Protein AF-A0A368F7L4-F1 (afdb_monomer_lite)

pLDDT: mean 71.51, std 18.58, range [24.11, 96.31]

Radius of gyration: 24.92 Å; chains: 1; bounding box: 88×38×52 Å

Organism: Ancylostoma caninum (NCBI:txid29170)

Foldseek 3Di:
DDDDDDDDDDDDDDPDDPPPPPPDPPDDDFQDAPDWDKAADVVVRDIDTQDPPPCNQLVQLVSLCSNPVPVCVVVVHDSVPGDPVRRNDDCPVCVVVDDDQDQDDDQVRLLSNLVSQLVVVVVVVNDPVVSVVVSVVSNVDDDPPDPCPDPVNVVVVVVQLVDLVNLSRVCRHCVVVCVSVVNDRDDRD

Structure (mmCIF, N/CA/C/O backbone):
data_AF-A0A368F7L4-F1
#
_entry.id   AF-A0A368F7L4-F1
#
loop_
_atom_site.group_PDB
_atom_site.id
_atom_site.type_symbol
_atom_site.label_atom_id
_atom_site.label_alt_id
_atom_site.label_comp_id
_atom_site.label_asym_id
_atom_site.label_entity_id
_atom_site.label_seq_id
_atom_site.pdbx_PDB_ins_code
_atom_site.Cartn_x
_atom_site.Cartn_y
_atom_site.Cartn_z
_atom_site.occupancy
_atom_site.B_iso_or_equiv
_atom_site.auth_seq_id
_atom_site.auth_comp_id
_atom_site.auth_asym_id
_atom_site.auth_atom_id
_atom_site.pdbx_PDB_model_num
ATOM 1 N N . MET A 1 1 ? 68.225 12.485 26.660 1.00 31.75 1 MET A N 1
ATOM 2 C CA . MET A 1 1 ? 68.459 13.879 26.235 1.00 31.75 1 MET A CA 1
ATOM 3 C C . MET A 1 1 ? 67.337 14.231 25.272 1.00 31.75 1 MET A C 1
ATOM 5 O O . MET A 1 1 ? 67.139 13.496 24.315 1.00 31.75 1 MET A O 1
ATOM 9 N N . LEU A 1 2 ? 66.532 15.228 25.643 1.00 24.11 2 LEU A N 1
ATOM 10 C CA . LEU A 1 2 ? 65.388 15.777 24.899 1.00 24.11 2 LEU A CA 1
ATOM 11 C C . LEU A 1 2 ? 65.840 16.187 23.480 1.00 24.11 2 LEU A C 1
ATOM 13 O O . LEU A 1 2 ? 66.995 16.561 23.323 1.00 24.11 2 LEU A O 1
ATOM 17 N N . THR A 1 3 ? 65.000 16.107 22.448 1.00 25.36 3 THR A N 1
ATOM 18 C CA . THR A 1 3 ? 64.174 17.263 22.068 1.00 25.36 3 THR A CA 1
ATOM 19 C C . THR A 1 3 ? 62.854 16.894 21.385 1.00 25.36 3 THR A C 1
ATOM 21 O O . THR A 1 3 ? 62.765 16.025 20.523 1.00 25.36 3 THR A O 1
ATOM 24 N N . LEU A 1 4 ? 61.830 17.642 21.792 1.00 27.47 4 LEU A N 1
ATOM 25 C CA . LEU A 1 4 ? 60.536 17.820 21.147 1.00 27.47 4 LEU A CA 1
ATOM 26 C C . LEU A 1 4 ? 60.671 18.769 19.949 1.00 27.47 4 LEU A C 1
ATOM 28 O O . LEU A 1 4 ? 61.340 19.796 20.064 1.00 27.47 4 LEU A O 1
ATOM 32 N N . SER A 1 5 ? 59.913 18.518 18.884 1.00 27.80 5 SER A N 1
ATOM 33 C CA . SER A 1 5 ? 59.366 19.590 18.046 1.00 27.80 5 SER A CA 1
ATOM 34 C C . SER A 1 5 ? 58.064 19.156 17.354 1.00 27.80 5 SER A C 1
ATOM 36 O O . SER A 1 5 ? 58.030 18.344 16.440 1.00 27.80 5 SER A O 1
ATOM 38 N N . ASN A 1 6 ? 56.971 19.740 17.834 1.00 26.05 6 ASN A N 1
ATOM 39 C CA . ASN A 1 6 ? 55.768 20.127 17.082 1.00 26.05 6 ASN A CA 1
ATOM 40 C C . ASN A 1 6 ? 55.774 21.688 17.136 1.00 26.05 6 ASN A C 1
ATOM 42 O O . ASN A 1 6 ? 56.433 22.182 18.059 1.00 26.05 6 ASN A O 1
ATOM 46 N N . PRO A 1 7 ? 55.074 22.508 16.306 1.00 37.31 7 PRO A N 1
ATOM 47 C CA . PRO A 1 7 ? 53.824 22.202 15.600 1.00 37.31 7 PRO A CA 1
ATOM 48 C C . PRO A 1 7 ? 53.564 22.904 14.231 1.00 37.31 7 PRO A C 1
ATOM 50 O O . PRO A 1 7 ? 54.235 23.843 13.826 1.00 37.31 7 PRO A O 1
ATOM 53 N N . SER A 1 8 ? 52.444 22.505 13.611 1.00 26.88 8 SER A N 1
ATOM 54 C CA . SER A 1 8 ? 51.511 23.323 12.802 1.00 26.88 8 SER A CA 1
ATOM 55 C C . SER A 1 8 ? 51.888 23.774 11.377 1.00 26.88 8 SER A C 1
ATOM 57 O O . SER A 1 8 ? 52.563 24.778 11.174 1.00 26.88 8 SER A O 1
ATOM 59 N N . ALA A 1 9 ? 51.239 23.151 10.385 1.00 27.61 9 ALA A N 1
ATOM 60 C CA . ALA A 1 9 ? 50.741 23.844 9.193 1.00 27.61 9 ALA A CA 1
ATOM 61 C C . ALA A 1 9 ? 49.468 23.151 8.663 1.00 27.61 9 ALA A C 1
ATOM 63 O O . ALA A 1 9 ? 49.488 21.999 8.236 1.00 27.61 9 ALA A O 1
ATOM 64 N N . LYS A 1 10 ? 48.341 23.872 8.711 1.00 38.91 10 LYS A N 1
ATOM 65 C CA . LYS A 1 10 ? 47.104 23.591 7.961 1.00 38.91 10 LYS A CA 1
ATOM 66 C C . LYS A 1 10 ? 47.418 23.486 6.464 1.00 38.91 10 LYS A C 1
ATOM 68 O O . LYS A 1 10 ? 48.060 24.394 5.948 1.00 38.91 10 LYS A O 1
ATOM 73 N N . ASN A 1 11 ? 46.815 22.531 5.748 1.00 27.19 11 ASN A N 1
ATOM 74 C CA . ASN A 1 11 ? 46.103 22.890 4.519 1.00 27.19 11 ASN A CA 1
ATOM 75 C C . ASN A 1 11 ? 45.033 21.889 4.065 1.00 27.19 11 ASN A C 1
ATOM 77 O O . ASN A 1 11 ? 45.014 20.714 4.410 1.00 27.19 11 ASN A O 1
ATOM 81 N N . ARG A 1 12 ? 44.084 22.491 3.357 1.00 27.36 12 ARG A N 1
ATOM 82 C CA . ARG A 1 12 ? 42.711 22.123 3.027 1.00 27.36 12 ARG A CA 1
ATOM 83 C C . ARG A 1 12 ? 42.649 21.230 1.777 1.00 27.36 12 ARG A C 1
ATOM 85 O O . ARG A 1 12 ? 43.345 21.505 0.811 1.00 27.36 12 ARG A O 1
ATOM 92 N N . THR A 1 13 ? 41.725 20.265 1.811 1.00 38.91 13 THR A N 1
ATOM 93 C CA . THR A 1 13 ? 41.002 19.627 0.685 1.00 38.91 13 THR A CA 1
ATOM 94 C C . THR A 1 13 ? 41.798 19.057 -0.491 1.00 38.91 13 THR A C 1
ATOM 96 O O . THR A 1 13 ? 42.211 19.802 -1.372 1.00 38.91 13 THR A O 1
ATOM 99 N N . ASP A 1 14 ? 41.759 17.730 -0.627 1.00 28.31 14 ASP A N 1
ATOM 100 C CA . ASP A 1 14 ? 41.496 17.121 -1.932 1.00 28.31 14 ASP A CA 1
ATOM 101 C C . ASP A 1 14 ? 40.352 16.105 -1.807 1.00 28.31 14 ASP A C 1
ATOM 103 O O . ASP A 1 14 ? 40.293 15.287 -0.888 1.00 28.31 14 ASP A O 1
ATOM 107 N N . ARG A 1 15 ? 39.384 16.251 -2.706 1.00 41.41 15 ARG A N 1
ATOM 108 C CA . ARG A 1 15 ? 38.111 15.543 -2.770 1.00 41.41 15 ARG A CA 1
ATOM 109 C C . ARG A 1 15 ? 38.306 14.397 -3.758 1.00 41.41 15 ARG A C 1
ATOM 111 O O . ARG A 1 15 ? 37.755 14.421 -4.852 1.00 41.41 15 ARG A O 1
ATOM 118 N N . SER A 1 16 ? 39.125 13.416 -3.392 1.00 34.78 16 SER A N 1
ATOM 119 C CA . SER A 1 16 ? 39.386 12.259 -4.244 1.00 34.78 16 SER A CA 1
ATOM 120 C C . SER A 1 16 ? 38.391 11.134 -3.957 1.00 34.78 16 SER A C 1
ATOM 122 O O . SER A 1 16 ? 38.140 10.723 -2.824 1.00 34.78 16 SER A O 1
ATOM 124 N N . HIS A 1 17 ? 37.762 10.696 -5.043 1.00 39.25 17 HIS A N 1
ATOM 125 C CA . HIS A 1 17 ? 36.794 9.619 -5.144 1.00 39.25 17 HIS A CA 1
ATOM 126 C C . HIS A 1 17 ? 37.158 8.402 -4.285 1.00 39.25 17 HIS A C 1
ATOM 128 O O . HIS A 1 17 ? 38.133 7.700 -4.555 1.00 39.25 17 HIS A O 1
ATOM 134 N N . VAL A 1 18 ? 36.308 8.092 -3.304 1.00 33.62 18 VAL A N 1
ATOM 135 C CA . VAL A 1 18 ? 36.350 6.806 -2.606 1.00 33.62 18 VAL A CA 1
ATOM 136 C C . VAL A 1 18 ? 35.905 5.729 -3.596 1.00 33.62 18 VAL A C 1
ATOM 138 O O . VAL A 1 18 ? 34.715 5.500 -3.808 1.00 33.62 18 VAL A O 1
ATOM 141 N N . ARG A 1 19 ? 36.876 5.061 -4.228 1.00 33.56 19 ARG A N 1
ATOM 142 C CA . ARG A 1 19 ? 36.664 3.742 -4.830 1.00 33.56 19 ARG A CA 1
ATOM 143 C C . ARG A 1 19 ? 36.335 2.775 -3.695 1.00 33.56 19 ARG A C 1
ATOM 145 O O . ARG A 1 19 ? 37.232 2.325 -2.986 1.00 33.56 19 ARG A O 1
ATOM 152 N N . PHE A 1 20 ? 35.058 2.447 -3.527 1.00 34.78 20 PHE A N 1
ATOM 153 C CA . PHE A 1 20 ? 34.659 1.323 -2.686 1.00 34.78 20 PHE A CA 1
ATOM 154 C C . PHE A 1 20 ? 35.071 0.019 -3.378 1.00 34.78 20 PHE A C 1
ATOM 156 O O . PHE A 1 20 ? 34.353 -0.524 -4.212 1.00 34.78 20 PHE A O 1
ATOM 163 N N . SER A 1 21 ? 36.266 -0.468 -3.043 1.00 34.12 21 SER A N 1
ATOM 164 C CA . SER A 1 21 ? 36.652 -1.856 -3.286 1.00 34.12 21 SER A CA 1
ATOM 165 C C . SER A 1 21 ? 35.889 -2.742 -2.299 1.00 34.12 21 SER A C 1
ATOM 167 O O . SER A 1 21 ? 36.192 -2.774 -1.108 1.00 34.12 21 SER A O 1
ATOM 169 N N . LEU A 1 22 ? 34.875 -3.446 -2.794 1.00 48.81 22 LEU A N 1
ATOM 170 C CA . LEU A 1 22 ? 34.059 -4.413 -2.051 1.00 48.81 22 LEU A CA 1
ATOM 171 C C . LEU A 1 22 ? 34.733 -5.796 -1.982 1.00 48.81 22 LEU A C 1
ATOM 173 O O . LEU A 1 22 ? 34.080 -6.816 -2.176 1.00 48.81 22 LEU A O 1
ATOM 177 N N . SER A 1 23 ? 36.045 -5.864 -1.743 1.00 50.12 23 SER A N 1
ATOM 178 C CA . SER A 1 23 ? 36.757 -7.152 -1.799 1.00 50.12 23 SER A CA 1
ATOM 179 C C . SER A 1 23 ? 36.821 -7.930 -0.479 1.00 50.12 23 SER A C 1
ATOM 181 O O . SER A 1 23 ? 37.446 -8.984 -0.466 1.00 50.12 23 SER A O 1
ATOM 183 N N . ASN A 1 24 ? 36.221 -7.463 0.622 1.00 49.16 24 ASN A N 1
ATOM 184 C CA . ASN A 1 24 ? 36.083 -8.275 1.846 1.00 49.16 24 ASN A CA 1
ATOM 185 C C . ASN A 1 24 ? 35.126 -7.663 2.881 1.00 49.16 24 ASN A C 1
ATOM 187 O O . ASN A 1 24 ? 35.370 -7.679 4.086 1.00 49.16 24 ASN A O 1
ATOM 191 N N . SER A 1 25 ? 34.023 -7.077 2.423 1.00 48.75 25 SER A N 1
ATOM 192 C CA . SER A 1 25 ? 32.960 -6.684 3.344 1.00 48.75 25 SER A CA 1
ATOM 193 C C . SER A 1 25 ? 32.158 -7.931 3.685 1.00 48.75 25 SER A C 1
ATOM 195 O O . SER A 1 25 ? 31.682 -8.612 2.778 1.00 48.75 25 SER A O 1
ATOM 197 N N . THR A 1 26 ? 32.000 -8.217 4.976 1.00 57.97 26 THR A N 1
ATOM 198 C CA . THR A 1 26 ? 31.035 -9.169 5.537 1.00 57.97 26 THR A CA 1
ATOM 199 C C . THR A 1 26 ? 29.627 -8.695 5.165 1.00 57.97 26 THR A C 1
ATOM 201 O O . THR A 1 26 ? 28.924 -8.057 5.944 1.00 57.97 26 THR A O 1
ATOM 204 N N . LEU A 1 27 ? 29.278 -8.874 3.894 1.00 59.94 27 LEU A N 1
ATOM 205 C CA . LEU A 1 27 ? 28.037 -8.424 3.303 1.00 59.94 27 LEU A CA 1
ATOM 206 C C . LEU A 1 27 ? 26.923 -9.286 3.882 1.00 59.94 27 LEU A C 1
ATOM 208 O O . LEU A 1 27 ? 27.073 -10.503 4.007 1.00 59.94 27 LEU A O 1
ATOM 212 N N . LEU A 1 28 ? 25.814 -8.632 4.219 1.00 50.28 28 LEU A N 1
ATOM 213 C CA . LEU A 1 28 ? 24.536 -9.268 4.500 1.00 50.28 28 LEU A CA 1
ATOM 214 C C . LEU A 1 28 ? 24.336 -10.440 3.506 1.00 50.28 28 LEU A C 1
ATOM 216 O O . LEU A 1 28 ? 24.390 -10.196 2.297 1.00 50.28 28 LEU A O 1
ATOM 220 N N . PRO A 1 29 ? 24.195 -11.700 3.975 1.00 52.38 29 PRO A N 1
ATOM 221 C CA . PRO A 1 29 ? 24.068 -12.854 3.089 1.00 52.38 29 PRO A CA 1
ATOM 222 C C . PRO A 1 29 ? 22.905 -12.692 2.088 1.00 52.38 29 PRO A C 1
ATOM 224 O O . PRO A 1 29 ? 21.998 -11.893 2.292 1.00 52.38 29 PRO A O 1
ATOM 227 N N . PRO A 1 30 ? 22.890 -13.412 0.964 1.00 54.31 30 PRO A N 1
ATOM 228 C CA . PRO A 1 30 ? 21.699 -13.470 0.120 1.00 54.31 30 PRO A CA 1
ATOM 229 C C . PRO A 1 30 ? 20.535 -14.159 0.867 1.00 54.31 30 PRO A C 1
ATOM 231 O O . PRO A 1 30 ? 20.770 -14.988 1.745 1.00 54.31 30 PRO A O 1
ATOM 234 N N . PHE A 1 31 ? 19.285 -13.844 0.501 1.00 56.75 31 PHE A N 1
ATOM 235 C CA . PHE A 1 31 ? 18.043 -14.428 1.057 1.00 56.75 31 PHE A CA 1
ATOM 236 C C . PHE A 1 31 ? 17.713 -14.097 2.521 1.00 56.75 31 PHE A C 1
ATOM 238 O O . PHE A 1 31 ? 16.860 -14.745 3.132 1.00 56.75 31 PHE A O 1
ATOM 245 N N . ILE A 1 32 ? 18.345 -13.083 3.105 1.00 56.50 32 ILE A N 1
ATOM 246 C CA . ILE A 1 32 ? 17.907 -12.556 4.403 1.00 56.50 32 ILE A CA 1
ATOM 247 C C . ILE A 1 32 ? 16.797 -11.537 4.209 1.00 56.50 32 ILE A C 1
ATOM 249 O O . ILE A 1 32 ? 16.972 -10.493 3.589 1.00 56.50 32 ILE A O 1
ATOM 253 N N . ARG A 1 33 ? 15.663 -11.845 4.828 1.00 48.81 33 ARG A N 1
ATOM 254 C CA . ARG A 1 33 ? 14.547 -10.934 5.052 1.00 48.81 33 ARG A CA 1
ATOM 255 C C . ARG A 1 33 ? 15.031 -9.707 5.832 1.00 48.81 33 ARG A C 1
ATOM 257 O O . ARG A 1 33 ? 15.175 -9.784 7.053 1.00 48.81 33 ARG A O 1
ATOM 264 N N . PHE A 1 34 ? 15.250 -8.581 5.158 1.00 58.06 34 PHE A N 1
ATOM 265 C CA . PHE A 1 34 ? 15.375 -7.291 5.833 1.00 58.06 34 PHE A CA 1
ATOM 266 C C . PHE A 1 34 ? 13.987 -6.656 5.869 1.00 58.06 34 PHE A C 1
ATOM 268 O O . PHE A 1 34 ? 13.429 -6.256 4.860 1.00 58.06 34 PHE A O 1
ATOM 275 N N . ARG A 1 35 ? 13.379 -6.729 7.044 1.00 58.72 35 ARG A N 1
ATOM 276 C CA . ARG A 1 35 ? 11.962 -6.498 7.300 1.00 58.72 35 ARG A CA 1
ATOM 277 C C . ARG A 1 35 ? 11.537 -5.046 7.037 1.00 58.72 35 ARG A C 1
ATOM 279 O O . ARG A 1 35 ? 12.130 -4.133 7.602 1.00 58.72 35 ARG A O 1
ATOM 286 N N . GLU A 1 36 ? 10.448 -4.864 6.297 1.00 60.16 36 GLU A N 1
ATOM 287 C CA . GLU A 1 36 ? 9.734 -3.592 6.140 1.00 60.16 36 GLU A CA 1
ATOM 288 C C . GLU A 1 36 ? 8.369 -3.735 6.830 1.00 60.16 36 GLU A C 1
ATOM 290 O O . GLU A 1 36 ? 7.558 -4.584 6.463 1.00 60.16 36 GLU A O 1
ATOM 295 N N . GLU A 1 37 ? 8.132 -2.971 7.895 1.00 67.00 37 GLU A N 1
ATOM 296 C CA . GLU A 1 37 ? 6.886 -3.024 8.670 1.00 67.00 37 GLU A CA 1
ATOM 297 C C . GLU A 1 37 ? 6.200 -1.649 8.619 1.00 67.00 37 GLU A C 1
ATOM 299 O O . GLU A 1 37 ? 6.855 -0.612 8.665 1.00 67.00 37 GLU A O 1
ATOM 304 N N . PHE A 1 38 ? 4.872 -1.614 8.521 1.00 72.81 38 PHE A N 1
ATOM 305 C CA . PHE A 1 38 ? 4.081 -0.391 8.680 1.00 72.81 38 PHE A CA 1
ATOM 306 C C . PHE A 1 38 ? 3.088 -0.612 9.811 1.00 72.81 38 PHE A C 1
ATOM 308 O O . PHE A 1 38 ? 2.475 -1.674 9.906 1.00 72.81 38 PHE A O 1
ATOM 315 N N . LEU A 1 39 ? 2.926 0.391 10.666 1.00 74.25 39 LEU A N 1
ATOM 316 C CA . LEU A 1 39 ? 1.981 0.357 11.773 1.00 74.25 39 LEU A CA 1
ATOM 317 C C . LEU A 1 39 ? 0.874 1.363 11.490 1.00 74.25 39 LEU A C 1
ATOM 319 O O . LEU A 1 39 ? 1.154 2.530 11.209 1.00 74.25 39 LEU A O 1
ATOM 323 N N . VAL A 1 40 ? -0.374 0.907 11.551 1.00 79.75 40 VAL A N 1
ATOM 324 C CA . VAL A 1 40 ? -1.563 1.722 11.290 1.00 79.75 40 VAL A CA 1
ATOM 325 C C . VAL A 1 40 ? -2.547 1.518 12.430 1.00 79.75 40 VAL A C 1
ATOM 327 O O . VAL A 1 40 ? -2.856 0.383 12.779 1.00 79.75 40 VAL A O 1
ATOM 330 N N . ASN A 1 41 ? -3.038 2.615 12.995 1.00 80.44 41 ASN A N 1
ATOM 331 C CA . ASN A 1 41 ? -4.152 2.613 13.926 1.00 80.44 41 ASN A CA 1
ATOM 332 C C . ASN A 1 41 ? -5.265 3.507 13.344 1.00 80.44 41 ASN A C 1
ATOM 334 O O . ASN A 1 41 ? -5.096 4.729 13.287 1.00 80.44 41 ASN A O 1
ATOM 338 N N . PRO A 1 42 ? -6.369 2.913 12.860 1.00 73.38 42 PRO A N 1
ATOM 339 C CA . PRO A 1 42 ? -7.426 3.653 12.180 1.00 73.38 42 PRO A CA 1
ATOM 340 C C . PRO A 1 42 ? -8.269 4.502 13.137 1.00 73.38 42 PRO A C 1
ATOM 342 O O . PRO A 1 42 ? -8.662 5.599 12.746 1.00 73.38 42 PRO A O 1
ATOM 345 N N . ASP A 1 43 ? -8.483 4.043 14.374 1.00 74.81 43 ASP A N 1
ATOM 346 C CA . ASP A 1 43 ? -9.318 4.723 15.376 1.00 74.81 43 ASP A CA 1
ATOM 347 C C . ASP A 1 43 ? -8.772 6.106 15.750 1.00 74.81 43 ASP A C 1
ATOM 349 O O . ASP A 1 43 ? -9.532 7.032 16.029 1.00 74.81 43 ASP A O 1
ATOM 353 N N . TYR A 1 44 ? -7.447 6.260 15.705 1.00 80.62 44 TYR A N 1
ATOM 354 C CA . TYR A 1 44 ? -6.750 7.520 15.964 1.00 80.62 44 TYR A CA 1
ATOM 355 C C . TYR A 1 44 ? -6.152 8.160 14.700 1.00 80.62 44 TYR A C 1
ATOM 357 O O . TYR A 1 44 ? -5.412 9.137 14.805 1.00 80.62 44 TYR A O 1
ATOM 365 N N . HIS A 1 45 ? -6.451 7.628 13.508 1.00 78.31 45 HIS A N 1
ATOM 366 C CA . HIS A 1 45 ? -5.913 8.097 12.222 1.00 78.31 45 HIS A CA 1
ATOM 367 C C . HIS A 1 45 ? -4.372 8.192 12.176 1.00 78.31 45 HIS A C 1
ATOM 369 O O . HIS A 1 45 ? -3.805 9.116 11.590 1.00 78.31 45 HIS A O 1
ATOM 375 N N . LEU A 1 46 ? -3.675 7.230 12.787 1.00 81.06 46 LEU A N 1
ATOM 376 C CA . LEU A 1 46 ? -2.211 7.185 12.837 1.00 81.06 46 LEU A CA 1
ATOM 377 C C . LEU A 1 46 ? -1.653 6.150 11.854 1.00 81.06 46 LEU A C 1
ATOM 379 O O . LEU A 1 46 ? -2.132 5.019 11.794 1.00 81.06 46 LEU A O 1
ATOM 383 N N . ALA A 1 47 ? -0.583 6.501 11.139 1.00 80.06 47 ALA A N 1
ATOM 384 C CA . ALA A 1 47 ? 0.193 5.572 10.318 1.00 80.06 47 ALA A CA 1
ATOM 385 C C . ALA A 1 47 ? 1.692 5.907 10.378 1.00 80.06 47 ALA A C 1
ATOM 387 O O . ALA A 1 47 ? 2.074 7.078 10.359 1.00 80.06 47 ALA A O 1
ATOM 388 N N . THR A 1 48 ? 2.562 4.897 10.455 1.00 77.12 48 THR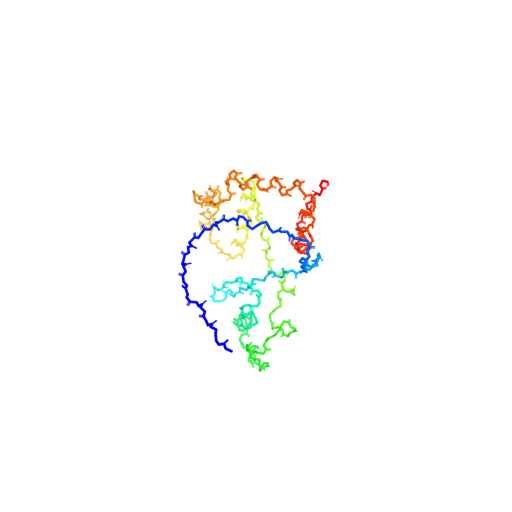 A N 1
ATOM 389 C CA . THR A 1 48 ? 4.020 5.093 10.480 1.00 77.12 48 THR A CA 1
ATOM 390 C C . THR A 1 48 ? 4.784 3.927 9.852 1.00 77.12 48 THR A C 1
ATOM 392 O O . THR A 1 48 ? 4.343 2.780 9.899 1.00 77.12 48 THR A O 1
ATOM 395 N N . CYS A 1 49 ? 5.950 4.225 9.273 1.00 71.38 49 CYS A N 1
ATOM 396 C CA . CYS A 1 49 ? 6.910 3.225 8.810 1.00 71.38 49 CYS A CA 1
ATOM 397 C C . CYS A 1 49 ? 7.776 2.745 9.987 1.00 71.38 49 CYS A C 1
ATOM 399 O O . CYS A 1 49 ? 8.276 3.545 10.789 1.00 71.38 49 CYS A O 1
ATOM 401 N N . GLN A 1 50 ? 7.952 1.436 10.094 1.00 68.31 50 GLN A N 1
ATOM 402 C CA . GLN A 1 50 ? 8.751 0.772 11.109 1.00 68.31 50 GLN A CA 1
ATOM 403 C C . GLN A 1 50 ? 10.183 0.610 10.591 1.00 68.31 50 GLN A C 1
ATOM 405 O O . GLN A 1 50 ? 10.474 -0.223 9.737 1.00 68.31 50 GLN A O 1
ATOM 410 N N . ILE A 1 51 ? 11.089 1.421 11.134 1.00 68.38 51 ILE A N 1
ATOM 411 C CA . ILE A 1 51 ? 12.518 1.378 10.810 1.00 68.38 51 ILE A CA 1
ATOM 412 C C . ILE A 1 51 ? 13.231 0.620 11.921 1.00 68.38 51 ILE A C 1
ATOM 414 O O . ILE A 1 51 ? 13.371 1.155 13.021 1.00 68.38 51 ILE A O 1
ATOM 418 N N . GLU A 1 52 ? 13.676 -0.606 11.637 1.00 61.44 52 GLU A N 1
ATOM 419 C CA . GLU A 1 52 ? 14.347 -1.481 12.606 1.00 61.44 52 GLU A CA 1
ATOM 420 C C . GLU A 1 52 ? 15.497 -0.789 13.357 1.00 61.44 52 GLU A C 1
ATOM 422 O O . GLU A 1 52 ? 16.233 0.031 12.811 1.00 61.44 52 GLU A O 1
ATOM 427 N N . LYS A 1 53 ? 15.643 -1.141 14.644 1.00 66.75 53 LYS A N 1
ATOM 428 C CA . LYS A 1 53 ? 16.670 -0.627 15.576 1.00 66.75 53 LYS A CA 1
ATOM 429 C C . LYS A 1 53 ? 16.580 0.861 15.962 1.00 66.75 53 LYS A C 1
ATOM 431 O O . LYS A 1 53 ? 17.486 1.345 16.634 1.00 66.75 53 LYS A O 1
ATOM 436 N N . VAL A 1 54 ? 15.475 1.555 15.679 1.00 61.03 54 VAL A N 1
ATOM 437 C CA . VAL A 1 54 ? 15.196 2.906 16.218 1.00 61.03 54 VAL A CA 1
ATOM 438 C C . VAL A 1 54 ? 13.933 2.887 17.093 1.00 61.03 54 VAL A C 1
ATOM 440 O O . VAL A 1 54 ? 12.871 3.353 16.693 1.00 61.03 54 VAL A O 1
ATOM 443 N N . MET A 1 55 ? 14.027 2.297 18.294 1.00 59.19 55 MET A N 1
ATOM 444 C CA . MET A 1 55 ? 12.894 2.111 19.232 1.00 59.19 55 MET A CA 1
ATOM 445 C C . MET A 1 55 ? 11.661 1.404 18.626 1.00 59.19 55 MET A C 1
ATOM 447 O O . MET A 1 55 ? 10.525 1.647 19.038 1.00 59.19 55 MET A O 1
ATOM 451 N N . THR A 1 56 ? 11.879 0.488 17.682 1.00 68.06 56 THR A N 1
ATOM 452 C CA . THR A 1 56 ? 10.820 -0.258 16.984 1.00 68.06 56 THR A CA 1
ATOM 453 C C . THR A 1 56 ? 9.882 -1.004 17.911 1.00 68.06 56 THR A C 1
ATOM 455 O O . THR A 1 56 ? 8.667 -0.918 17.757 1.00 68.06 56 THR A O 1
ATOM 458 N N . THR A 1 57 ? 10.430 -1.660 18.928 1.00 68.38 57 THR A N 1
ATOM 459 C CA . THR A 1 57 ? 9.654 -2.412 19.915 1.00 68.38 57 THR A CA 1
ATOM 460 C C . THR A 1 57 ? 8.653 -1.535 20.669 1.00 68.38 57 THR A C 1
ATOM 462 O O . THR A 1 57 ? 7.501 -1.916 20.847 1.00 68.38 57 THR A O 1
ATOM 465 N N . VAL A 1 58 ? 9.076 -0.336 21.084 1.00 79.50 58 VAL A N 1
ATOM 466 C CA . VAL A 1 58 ? 8.217 0.602 21.822 1.00 79.50 58 VAL A CA 1
ATOM 467 C C . VAL A 1 58 ? 7.168 1.199 20.892 1.00 79.50 58 VAL A C 1
ATOM 469 O O . VAL A 1 58 ? 5.997 1.250 21.253 1.00 79.50 58 VAL A O 1
ATOM 472 N N . ARG A 1 59 ? 7.571 1.608 19.680 1.00 78.75 59 ARG A N 1
ATOM 473 C CA . ARG A 1 59 ? 6.659 2.145 18.659 1.00 78.75 59 ARG A CA 1
ATOM 474 C C . ARG A 1 59 ? 5.547 1.152 18.335 1.00 78.75 59 ARG A C 1
ATOM 476 O O . ARG A 1 59 ? 4.381 1.517 18.291 1.00 78.75 59 ARG A O 1
ATOM 483 N N . GLU A 1 60 ? 5.901 -0.108 18.171 1.00 77.69 60 GLU A N 1
ATOM 484 C CA . GLU A 1 60 ? 4.946 -1.168 17.889 1.00 77.69 60 GLU A CA 1
ATOM 485 C C . GLU A 1 60 ? 4.059 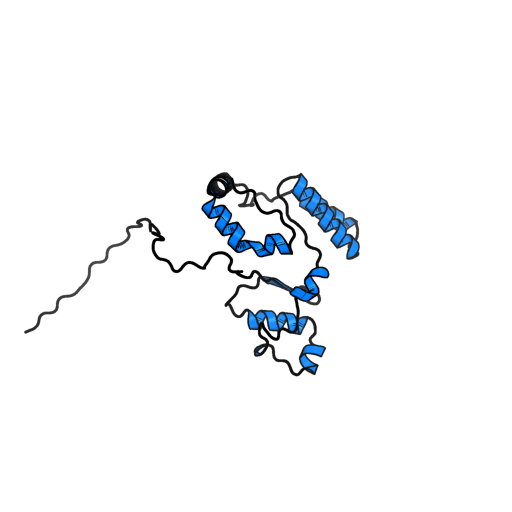-1.513 19.084 1.00 77.69 60 GLU A C 1
ATOM 487 O O . GLU A 1 60 ? 2.847 -1.625 18.924 1.00 77.69 60 GLU A O 1
ATOM 492 N N . GLY A 1 61 ? 4.625 -1.589 20.293 1.00 81.75 61 GLY A N 1
ATOM 493 C CA . GLY A 1 61 ? 3.845 -1.789 21.515 1.00 81.75 61 GLY A CA 1
ATOM 494 C C . GLY A 1 61 ? 2.805 -0.687 21.741 1.00 81.75 61 GLY A C 1
ATOM 495 O O . GLY A 1 61 ? 1.696 -0.979 22.183 1.00 81.75 61 GLY A O 1
ATOM 496 N N . ILE A 1 62 ? 3.121 0.563 21.376 1.00 86.00 62 ILE A N 1
ATOM 497 C CA . ILE A 1 62 ? 2.159 1.676 21.385 1.00 86.00 62 ILE A CA 1
ATOM 498 C C . ILE A 1 62 ? 1.015 1.399 20.405 1.00 86.00 62 ILE A C 1
ATOM 500 O O . ILE A 1 62 ? -0.144 1.476 20.800 1.00 86.00 62 ILE A O 1
ATOM 504 N N . PHE A 1 63 ? 1.311 1.042 19.153 1.00 84.44 63 PHE A N 1
ATOM 505 C CA . PHE A 1 63 ? 0.267 0.765 18.159 1.00 84.44 63 PHE A CA 1
ATOM 506 C C . PHE A 1 63 ? -0.602 -0.441 18.541 1.00 84.44 63 PHE A C 1
ATOM 508 O O . PHE A 1 63 ? -1.820 -0.374 18.378 1.00 84.44 63 PHE A O 1
ATOM 515 N N . CYS A 1 64 ? -0.027 -1.499 19.122 1.00 79.06 64 CYS A N 1
ATOM 516 C CA . CYS A 1 64 ? -0.820 -2.615 19.639 1.00 79.06 64 CYS A CA 1
ATOM 517 C C . CYS A 1 64 ? -1.723 -2.186 20.810 1.00 79.06 64 CYS A C 1
ATOM 519 O O . CYS A 1 64 ? -2.898 -2.543 20.820 1.00 79.06 64 CYS A O 1
ATOM 521 N N . TYR A 1 65 ? -1.214 -1.397 21.767 1.00 86.31 65 TYR A N 1
ATOM 522 C CA . TYR A 1 65 ? -2.022 -0.878 22.881 1.00 86.31 65 TYR A CA 1
ATOM 523 C C . TYR A 1 65 ? -3.180 -0.005 22.388 1.00 86.31 65 TYR A C 1
ATOM 525 O O . TYR A 1 65 ? -4.304 -0.168 22.844 1.00 86.31 65 TYR A O 1
ATOM 533 N N . LEU A 1 66 ? -2.921 0.887 21.428 1.00 86.19 66 LEU A N 1
ATOM 534 C CA . LEU A 1 66 ? -3.948 1.757 20.852 1.00 86.19 66 LEU A CA 1
ATOM 535 C C . LEU A 1 66 ? -5.017 0.982 20.069 1.00 86.19 66 LEU A C 1
ATOM 537 O O . LEU A 1 66 ? -6.104 1.507 19.868 1.00 86.19 66 LEU A O 1
ATOM 541 N N . THR A 1 67 ? -4.714 -0.236 19.612 1.00 83.81 67 THR A N 1
ATOM 542 C CA . THR A 1 67 ? -5.658 -1.078 18.859 1.00 83.81 67 THR A CA 1
ATOM 543 C C . THR A 1 67 ? -6.632 -1.809 19.780 1.00 83.81 67 THR A C 1
ATOM 545 O O . THR A 1 67 ? -7.795 -1.974 19.431 1.00 83.81 67 THR A O 1
ATOM 548 N N . ASP A 1 68 ? -6.184 -2.239 20.962 1.00 83.38 68 ASP A N 1
ATOM 549 C CA . ASP A 1 68 ? -7.067 -2.865 21.950 1.00 83.38 68 ASP A CA 1
ATOM 550 C C . ASP A 1 68 ? -6.591 -2.604 23.395 1.00 83.38 68 ASP A C 1
ATOM 552 O O . ASP A 1 68 ? -5.993 -3.472 24.050 1.00 83.38 68 ASP A O 1
ATOM 556 N N . PRO A 1 69 ? -6.845 -1.394 23.927 1.00 86.38 69 PRO A N 1
ATOM 557 C CA . PRO A 1 69 ? -6.301 -0.979 25.217 1.00 86.38 69 PRO A CA 1
ATOM 558 C C . PRO A 1 69 ? -6.889 -1.783 26.379 1.00 86.38 69 PRO A C 1
ATOM 560 O O . PRO A 1 69 ? -6.190 -2.093 27.344 1.00 86.38 69 PRO A O 1
ATOM 563 N N . ARG A 1 70 ? -8.166 -2.175 26.283 1.00 84.81 70 ARG A N 1
ATOM 564 C CA . ARG A 1 70 ? -8.876 -2.914 27.337 1.00 84.81 70 ARG A CA 1
ATOM 565 C C . ARG A 1 70 ? -8.214 -4.261 27.595 1.00 84.81 70 ARG A C 1
ATOM 567 O O . ARG A 1 70 ? -7.987 -4.664 28.733 1.00 84.81 70 ARG A O 1
ATOM 574 N N . ASN A 1 71 ? -7.907 -4.947 26.515 1.00 81.06 71 ASN A N 1
ATOM 575 C CA . ASN A 1 71 ? -7.425 -6.312 26.511 1.00 81.06 71 ASN A CA 1
ATOM 576 C C . ASN A 1 71 ? -5.913 -6.337 26.807 1.00 81.06 71 ASN A C 1
ATOM 578 O O . ASN A 1 71 ? -5.439 -7.215 27.531 1.00 81.06 71 ASN A O 1
ATOM 582 N N . PHE A 1 72 ? -5.182 -5.289 26.404 1.00 84.25 72 PHE A N 1
ATOM 583 C CA . PHE A 1 72 ? -3.819 -5.014 26.869 1.00 84.25 72 PHE A CA 1
ATOM 584 C C . PHE A 1 72 ? -3.748 -4.860 28.403 1.00 84.25 72 PHE A C 1
ATOM 586 O O . PHE A 1 72 ? -2.880 -5.451 29.050 1.00 84.25 72 PHE A O 1
ATOM 593 N N . SER A 1 73 ? -4.694 -4.127 29.005 1.00 83.56 73 SER A N 1
ATOM 594 C CA . SER A 1 73 ? -4.775 -3.948 30.462 1.00 83.56 73 SER A CA 1
ATOM 595 C C . SER A 1 73 ? -5.202 -5.214 31.212 1.00 83.56 73 SER A C 1
ATOM 597 O O . SER A 1 73 ? -4.581 -5.542 32.218 1.00 83.56 73 SER A O 1
ATOM 599 N N . ILE A 1 74 ? -6.210 -5.954 30.728 1.00 86.81 74 ILE A N 1
ATOM 600 C CA . ILE A 1 74 ? -6.693 -7.199 31.370 1.00 86.81 74 ILE A CA 1
ATOM 601 C C . ILE A 1 74 ? -5.568 -8.230 31.519 1.00 86.81 74 ILE A C 1
ATOM 603 O O . ILE A 1 74 ? -5.488 -8.932 32.525 1.00 86.81 74 ILE A O 1
ATOM 607 N N . HIS A 1 75 ? -4.661 -8.288 30.546 1.00 82.25 75 HIS A N 1
ATOM 608 C CA . HIS A 1 75 ? -3.526 -9.208 30.564 1.00 82.25 75 HIS A CA 1
ATOM 609 C C . HIS A 1 75 ? -2.282 -8.637 31.273 1.00 82.25 75 HIS A C 1
ATOM 611 O O . HIS A 1 75 ? -1.198 -9.206 31.138 1.00 82.25 75 HIS A O 1
ATOM 617 N N . ASN A 1 76 ? -2.411 -7.528 32.018 1.00 85.44 76 ASN A N 1
ATOM 618 C CA . ASN A 1 76 ? -1.325 -6.855 32.745 1.00 85.44 76 ASN A CA 1
ATOM 619 C C . ASN A 1 76 ? -0.083 -6.585 31.875 1.00 85.44 76 ASN A C 1
ATOM 621 O O . ASN A 1 76 ? 1.065 -6.737 32.311 1.00 85.44 76 ASN A O 1
ATOM 625 N N . ARG A 1 77 ? -0.306 -6.207 30.612 1.00 81.38 77 ARG A N 1
ATOM 626 C CA . ARG A 1 77 ? 0.772 -5.952 29.657 1.00 81.38 77 ARG A CA 1
ATOM 627 C C . ARG A 1 77 ? 1.372 -4.570 29.863 1.00 81.38 77 ARG A C 1
ATOM 629 O O . ARG A 1 77 ? 0.743 -3.650 30.375 1.00 81.38 77 ARG A O 1
ATOM 636 N N . THR A 1 78 ? 2.626 -4.419 29.454 1.00 85.00 78 THR A N 1
ATOM 637 C CA . THR A 1 78 ? 3.348 -3.143 29.501 1.00 85.00 78 THR A CA 1
ATOM 638 C C . THR A 1 78 ? 4.050 -2.921 28.173 1.00 85.00 78 THR A C 1
ATOM 640 O O . THR A 1 78 ? 4.721 -3.820 27.676 1.00 85.00 78 THR A O 1
ATOM 643 N N . ILE A 1 79 ? 3.922 -1.712 27.614 1.00 83.25 79 ILE A N 1
ATOM 644 C CA . ILE A 1 79 ? 4.499 -1.340 26.308 1.00 83.25 79 ILE A CA 1
ATOM 645 C C . ILE A 1 79 ? 6.007 -1.632 26.268 1.00 83.25 79 ILE A C 1
ATOM 647 O O . ILE A 1 79 ? 6.519 -2.141 25.279 1.00 83.25 79 ILE A O 1
ATOM 651 N N . SER A 1 80 ? 6.716 -1.372 27.369 1.00 76.25 80 SER A N 1
ATOM 652 C CA . SER A 1 80 ? 8.158 -1.616 27.503 1.00 76.25 80 SER A CA 1
ATOM 653 C C . SER A 1 80 ? 8.557 -3.096 27.542 1.00 76.25 80 SER A C 1
ATOM 655 O O . SER A 1 80 ? 9.742 -3.398 27.408 1.00 76.25 80 SER A O 1
ATOM 657 N N . LYS A 1 81 ? 7.600 -4.013 27.732 1.00 73.50 81 LYS A N 1
ATOM 658 C CA . LYS A 1 81 ? 7.817 -5.467 27.776 1.00 73.50 81 LYS A CA 1
ATOM 659 C C . LYS A 1 81 ? 7.260 -6.201 26.554 1.00 73.50 81 LYS A C 1
ATOM 661 O O . LYS A 1 81 ? 7.475 -7.407 26.438 1.00 73.50 81 LYS A O 1
ATOM 666 N N . GLU A 1 82 ? 6.567 -5.505 25.651 1.00 72.00 82 GLU A N 1
ATOM 667 C CA . GLU A 1 82 ? 6.202 -6.068 24.351 1.00 72.00 82 GLU A CA 1
ATOM 668 C C . GLU A 1 82 ? 7.480 -6.392 23.567 1.00 72.00 82 GLU A C 1
ATOM 670 O O . GLU A 1 82 ? 8.487 -5.695 23.655 1.00 72.00 82 GLU A O 1
ATOM 675 N N . HIS A 1 83 ? 7.477 -7.500 22.837 1.00 63.88 83 HIS A N 1
ATOM 676 C CA . HIS A 1 83 ? 8.637 -7.978 22.089 1.00 63.88 83 HIS A CA 1
ATOM 677 C C . HIS A 1 83 ? 8.155 -8.793 20.898 1.00 63.88 83 HIS A C 1
ATOM 679 O O . HIS A 1 83 ? 7.061 -9.348 20.943 1.00 63.88 83 HIS A O 1
ATOM 685 N N . TRP A 1 84 ? 8.981 -8.937 19.859 1.00 57.03 84 TRP A N 1
ATOM 686 C CA . TRP A 1 84 ? 8.574 -9.569 18.599 1.00 57.03 84 TRP A CA 1
ATOM 687 C C . TRP A 1 84 ? 7.986 -10.982 18.730 1.00 57.03 84 TRP A C 1
ATOM 689 O O . TRP A 1 84 ? 7.193 -11.380 17.887 1.00 57.03 84 TRP A O 1
ATOM 699 N N . LYS A 1 85 ? 8.343 -11.722 19.788 1.00 53.66 85 LYS A N 1
ATOM 700 C CA . LYS A 1 85 ? 7.816 -13.067 20.084 1.00 53.66 85 LYS A CA 1
ATOM 701 C C . LYS A 1 85 ? 6.444 -13.078 20.761 1.00 53.66 85 LYS A C 1
ATOM 703 O O . LYS A 1 85 ? 5.739 -14.070 20.662 1.00 53.66 85 LYS A O 1
ATOM 708 N N . ASN A 1 86 ? 6.097 -12.006 21.470 1.00 60.41 86 ASN A N 1
ATOM 709 C CA . ASN A 1 86 ? 4.931 -11.947 22.352 1.00 60.41 86 ASN A CA 1
ATOM 710 C C . ASN A 1 86 ? 3.982 -10.809 21.950 1.00 60.41 86 ASN A C 1
ATOM 712 O O . ASN A 1 86 ? 3.214 -10.359 22.795 1.00 60.41 86 ASN A O 1
ATOM 716 N N . ARG A 1 87 ? 4.066 -10.320 20.704 1.00 65.31 87 ARG A N 1
ATOM 717 C CA . ARG A 1 87 ? 3.300 -9.162 20.224 1.00 65.31 87 ARG A CA 1
ATOM 718 C C . ARG A 1 87 ? 1.805 -9.403 20.365 1.00 65.31 87 ARG A C 1
ATOM 720 O O . ARG A 1 87 ? 1.317 -10.484 20.049 1.00 65.31 87 ARG A O 1
ATOM 727 N N . TYR A 1 88 ? 1.096 -8.381 20.825 1.00 63.88 88 TYR A N 1
ATOM 728 C CA . TYR A 1 88 ? -0.352 -8.454 20.987 1.00 63.88 88 TYR A CA 1
ATOM 729 C C . TYR A 1 88 ? -1.126 -8.312 19.663 1.00 63.88 88 TYR A C 1
ATOM 731 O O . TYR A 1 88 ? -2.169 -8.936 19.495 1.00 63.88 88 TYR A O 1
ATOM 739 N N . CYS A 1 89 ? -0.616 -7.519 18.714 1.00 63.31 89 CYS A N 1
ATOM 740 C CA . CYS A 1 89 ? -1.240 -7.296 17.410 1.00 63.31 89 CYS A CA 1
ATOM 741 C C . CYS A 1 89 ? -0.492 -8.045 16.291 1.00 63.31 89 CYS A C 1
ATOM 743 O O . CYS A 1 89 ? 0.733 -7.970 16.186 1.00 63.31 89 CYS A O 1
ATOM 745 N N . ASP A 1 90 ? -1.233 -8.812 15.483 1.00 62.94 90 ASP A N 1
ATOM 746 C CA . ASP A 1 90 ? -0.679 -9.847 14.603 1.00 62.94 90 ASP A CA 1
ATOM 747 C C . ASP A 1 90 ? -0.883 -9.543 13.114 1.00 62.94 90 ASP A C 1
ATOM 749 O O . ASP A 1 90 ? -1.835 -9.987 12.474 1.00 62.94 90 ASP A O 1
ATOM 753 N N . PHE A 1 91 ? 0.048 -8.790 12.533 1.00 59.81 91 PHE A N 1
ATOM 754 C CA . PHE A 1 91 ? 0.003 -8.474 11.105 1.00 59.81 91 PHE A CA 1
ATOM 755 C C . PHE A 1 91 ? -0.022 -9.723 10.203 1.00 59.81 91 PHE A C 1
ATOM 757 O O . PHE A 1 91 ? -0.645 -9.692 9.145 1.00 59.81 91 PHE A O 1
ATOM 764 N N . GLN A 1 92 ? 0.618 -10.830 10.604 1.00 57.44 92 GLN A N 1
ATOM 765 C CA . GLN A 1 92 ? 0.652 -12.045 9.784 1.00 57.44 92 GLN A CA 1
ATOM 766 C C . GLN A 1 92 ? -0.712 -12.734 9.751 1.00 57.44 92 GLN A C 1
ATOM 768 O O . GLN A 1 92 ? -1.187 -13.083 8.672 1.00 57.44 92 GLN A O 1
ATOM 773 N N . ASN A 1 93 ? -1.370 -12.871 10.902 1.00 61.06 93 ASN A N 1
ATOM 774 C CA . ASN A 1 93 ? -2.687 -13.505 10.973 1.00 61.06 93 ASN A CA 1
ATOM 775 C C . ASN A 1 93 ? -3.816 -12.617 10.425 1.00 61.06 93 ASN A C 1
ATOM 777 O O . ASN A 1 93 ? -4.845 -13.138 9.996 1.00 61.06 93 ASN A O 1
ATOM 781 N N . TYR A 1 94 ? -3.620 -11.296 10.375 1.00 65.56 94 TYR A N 1
ATOM 782 C CA . TYR A 1 94 ? -4.601 -10.358 9.823 1.00 65.56 94 TYR A CA 1
ATOM 783 C C . TYR A 1 94 ? -4.296 -9.889 8.398 1.00 65.56 94 TYR A C 1
ATOM 785 O O . TYR A 1 94 ? -5.030 -9.044 7.894 1.00 65.56 94 TYR A O 1
ATOM 793 N N . LEU A 1 95 ? -3.286 -10.438 7.706 1.00 65.81 95 LEU A N 1
ATOM 794 C CA . LEU A 1 95 ? -2.965 -10.048 6.324 1.00 65.81 95 LEU A CA 1
ATOM 795 C C . LEU A 1 95 ? -4.194 -10.135 5.397 1.00 65.81 95 LEU A C 1
ATOM 797 O O . LEU A 1 95 ? -4.426 -9.240 4.588 1.00 65.81 95 LEU A O 1
ATOM 801 N N . ASN A 1 96 ? -5.031 -11.158 5.590 1.00 70.50 96 ASN A N 1
ATOM 802 C CA . ASN A 1 96 ? -6.269 -11.370 4.830 1.00 70.50 96 ASN A CA 1
ATOM 803 C C . ASN A 1 96 ? -7.348 -10.297 5.071 1.00 70.50 96 ASN A C 1
ATOM 805 O O . ASN A 1 96 ? -8.289 -10.194 4.288 1.00 70.50 96 ASN A O 1
ATOM 809 N N . ASN A 1 97 ? -7.221 -9.488 6.126 1.00 71.88 97 ASN A N 1
ATOM 810 C CA . ASN A 1 97 ? -8.144 -8.389 6.414 1.00 71.88 97 ASN A CA 1
ATOM 811 C C . ASN A 1 97 ? -7.777 -7.107 5.648 1.00 71.88 97 ASN A C 1
ATOM 813 O O . ASN A 1 97 ? -8.567 -6.162 5.620 1.00 71.88 97 ASN A O 1
ATOM 817 N N . TYR A 1 98 ? -6.602 -7.057 5.012 1.00 71.25 98 TYR A N 1
ATOM 818 C CA . TYR A 1 98 ? -6.151 -5.905 4.238 1.00 71.25 98 TYR A CA 1
ATOM 819 C C . TYR A 1 98 ? -6.465 -6.069 2.748 1.00 71.25 98 TYR A C 1
ATOM 821 O O . TYR A 1 98 ? -6.342 -7.143 2.167 1.00 71.25 98 TYR A O 1
ATOM 829 N N . THR A 1 99 ? -6.830 -4.964 2.090 1.00 78.31 99 THR A N 1
ATOM 830 C CA . THR A 1 99 ? -6.871 -4.908 0.621 1.00 78.31 99 THR A CA 1
ATOM 831 C C . THR A 1 99 ? -5.524 -4.404 0.109 1.00 78.31 99 THR A C 1
ATOM 833 O O . THR A 1 99 ? -5.189 -3.237 0.302 1.00 78.31 99 THR A O 1
ATOM 836 N N . ILE A 1 100 ? -4.754 -5.268 -0.554 1.00 81.25 100 ILE A N 1
ATOM 837 C CA . ILE A 1 100 ? -3.479 -4.887 -1.175 1.00 81.25 100 ILE A CA 1
ATOM 838 C C . ILE A 1 100 ? -3.762 -4.131 -2.476 1.00 81.25 100 ILE A C 1
ATOM 840 O O . ILE A 1 100 ? -4.400 -4.655 -3.390 1.00 81.25 100 ILE A O 1
ATOM 844 N N . VAL A 1 101 ? -3.250 -2.905 -2.578 1.00 81.81 101 VAL A N 1
ATOM 845 C CA . VAL A 1 101 ? -3.359 -2.083 -3.787 1.00 81.81 101 VAL A CA 1
ATOM 846 C C . VAL A 1 101 ? -2.016 -2.053 -4.505 1.00 81.81 101 VAL A C 1
ATOM 848 O O . VAL A 1 101 ? -1.011 -1.621 -3.943 1.00 81.81 101 VAL A O 1
ATOM 851 N N . LYS A 1 102 ? -1.987 -2.524 -5.757 1.00 83.50 102 LYS A N 1
ATOM 852 C CA . LYS A 1 102 ? -0.750 -2.654 -6.535 1.00 83.50 102 LYS A CA 1
ATOM 853 C C . LYS A 1 102 ? -0.557 -1.412 -7.395 1.00 83.50 102 LYS A C 1
ATOM 855 O O . LYS A 1 102 ? -1.251 -1.216 -8.391 1.00 83.50 102 LYS A O 1
ATOM 860 N N . TYR A 1 103 ? 0.419 -0.586 -7.033 1.00 81.50 103 TYR A N 1
ATOM 861 C CA . TYR A 1 103 ? 0.804 0.555 -7.856 1.00 81.50 103 TYR A CA 1
ATOM 862 C C . TYR A 1 103 ? 1.488 0.091 -9.148 1.00 81.50 103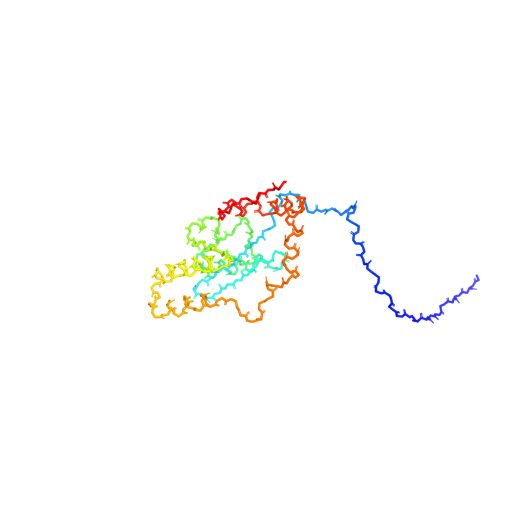 TYR A C 1
ATOM 864 O O . TYR A 1 103 ? 2.439 -0.691 -9.121 1.00 81.50 103 TYR A O 1
ATOM 872 N N . ALA A 1 104 ? 1.044 0.624 -10.284 1.00 79.31 104 ALA A N 1
ATOM 873 C CA . ALA A 1 104 ? 1.680 0.412 -11.576 1.00 79.31 104 ALA A CA 1
ATOM 874 C C . ALA A 1 104 ? 1.877 1.749 -12.299 1.00 79.31 104 ALA A C 1
ATOM 876 O O . ALA A 1 104 ? 0.994 2.607 -12.312 1.00 79.31 104 ALA A O 1
ATOM 877 N N . LYS A 1 105 ? 3.045 1.920 -12.927 1.00 76.00 105 LYS A N 1
ATOM 878 C CA . LYS A 1 105 ? 3.361 3.130 -13.697 1.00 76.00 105 LYS A CA 1
ATOM 879 C C . LYS A 1 105 ? 2.592 3.173 -15.023 1.00 76.00 105 LYS A C 1
ATOM 881 O O . LYS A 1 105 ? 2.220 2.145 -15.588 1.00 76.00 105 LYS A O 1
ATOM 886 N N . GLY A 1 106 ? 2.457 4.383 -15.564 1.00 80.06 106 GLY A N 1
ATOM 887 C CA . GLY A 1 106 ? 1.856 4.645 -16.873 1.00 80.06 106 GLY A CA 1
ATOM 888 C C . GLY A 1 106 ? 0.331 4.739 -16.829 1.00 80.06 106 GLY A C 1
ATOM 889 O O . GLY A 1 106 ? -0.302 4.327 -15.862 1.00 80.06 106 GLY A O 1
ATOM 890 N N . LYS A 1 107 ? -0.269 5.272 -17.902 1.00 83.94 107 LYS A N 1
ATOM 891 C CA . LYS A 1 107 ? -1.712 5.584 -17.960 1.00 83.94 107 LYS A CA 1
ATOM 892 C C . LYS A 1 107 ? -2.600 4.402 -17.552 1.00 83.94 107 LYS A C 1
ATOM 894 O O . LYS A 1 107 ? -3.521 4.572 -16.767 1.00 83.94 107 LYS A O 1
ATOM 899 N N . LYS A 1 108 ? -2.280 3.191 -18.029 1.00 88.19 108 LYS A N 1
ATOM 900 C CA . LYS A 1 108 ? -3.018 1.960 -17.689 1.00 88.19 108 LYS A CA 1
ATOM 901 C C . LYS A 1 108 ? -2.883 1.569 -16.213 1.00 88.19 108 LYS A C 1
ATOM 903 O O . LYS A 1 108 ? -3.852 1.111 -15.619 1.00 88.19 108 LYS A O 1
ATOM 908 N N . GLY A 1 109 ? -1.692 1.729 -15.637 1.00 87.00 109 GLY A N 1
ATOM 909 C CA . GLY A 1 109 ? -1.440 1.410 -14.234 1.00 87.00 109 GLY A CA 1
ATOM 910 C C . GLY A 1 109 ? -2.145 2.377 -13.288 1.00 87.00 109 GLY A C 1
ATOM 911 O O . GLY A 1 109 ? -2.775 1.945 -12.330 1.00 87.00 109 GLY A O 1
ATOM 912 N N . ILE A 1 110 ? -2.132 3.667 -13.627 1.00 89.12 110 ILE A N 1
ATOM 913 C CA . ILE A 1 110 ? -2.854 4.708 -12.892 1.00 89.12 110 ILE A CA 1
ATOM 914 C C . ILE A 1 110 ? -4.373 4.539 -13.008 1.00 89.12 110 ILE A C 1
ATOM 916 O O . ILE A 1 110 ? -5.065 4.667 -12.006 1.00 89.12 110 ILE A O 1
ATOM 920 N N . ALA A 1 111 ? -4.898 4.180 -14.185 1.00 90.19 111 ALA A N 1
ATOM 921 C CA . ALA A 1 111 ? -6.323 3.878 -14.338 1.00 90.19 111 ALA A CA 1
ATOM 922 C C . ALA A 1 111 ? -6.755 2.708 -13.437 1.00 90.19 111 ALA A C 1
ATOM 924 O O . ALA A 1 111 ? -7.709 2.834 -12.676 1.00 90.19 111 ALA A O 1
ATOM 925 N N . ARG A 1 112 ? -5.986 1.609 -13.439 1.00 91.12 112 ARG A N 1
ATOM 926 C CA . ARG A 1 112 ? -6.235 0.462 -12.553 1.00 91.12 112 ARG A CA 1
ATOM 927 C C . ARG A 1 112 ? -6.152 0.845 -11.075 1.00 91.12 112 ARG A C 1
ATOM 929 O O . ARG A 1 112 ? -6.966 0.394 -10.277 1.00 91.12 112 ARG A O 1
ATOM 936 N N . LEU A 1 113 ? -5.179 1.677 -10.708 1.00 89.75 113 LEU A N 1
ATOM 937 C CA . LEU A 1 113 ? -5.034 2.185 -9.346 1.00 89.75 113 LEU A CA 1
ATOM 938 C C . LEU A 1 113 ? -6.274 2.979 -8.919 1.00 89.75 113 LEU A C 1
ATOM 940 O O . LEU A 1 113 ? -6.801 2.751 -7.834 1.00 89.75 113 LEU A O 1
ATOM 944 N N . ALA A 1 114 ? -6.752 3.873 -9.786 1.00 91.56 114 ALA A N 1
ATOM 945 C CA . ALA A 1 114 ? -7.937 4.678 -9.532 1.00 91.56 114 ALA A CA 1
ATOM 946 C C . ALA A 1 114 ? -9.190 3.803 -9.349 1.00 91.56 114 ALA A C 1
ATOM 948 O O . ALA A 1 114 ? -9.949 4.030 -8.413 1.00 91.56 114 ALA A O 1
ATOM 949 N N . GLU A 1 115 ? -9.364 2.750 -10.155 1.00 93.69 115 GLU A N 1
ATOM 950 C CA . GLU A 1 115 ? -10.454 1.769 -10.002 1.00 93.69 115 GLU A CA 1
ATOM 951 C C . GLU A 1 115 ? -10.382 0.989 -8.676 1.00 93.69 115 GLU A C 1
ATOM 953 O O . GLU A 1 115 ? -11.403 0.763 -8.016 1.00 93.69 115 GLU A O 1
ATOM 958 N N . GLN A 1 116 ? -9.177 0.583 -8.254 1.00 92.69 116 GLN A N 1
ATOM 959 C CA . GLN A 1 116 ? -8.983 -0.104 -6.972 1.00 92.69 116 GLN A CA 1
ATOM 960 C C . GLN A 1 116 ? -9.319 0.812 -5.790 1.00 92.69 116 GLN A C 1
ATOM 962 O O . GLN A 1 116 ? -10.019 0.388 -4.869 1.00 92.69 116 GLN A O 1
ATOM 967 N N . PHE A 1 117 ? -8.861 2.066 -5.831 1.00 90.56 117 PHE A N 1
ATOM 968 C CA . PHE A 1 117 ? -9.181 3.078 -4.822 1.00 90.56 117 PHE A CA 1
ATOM 969 C C . PHE A 1 117 ? -10.686 3.349 -4.765 1.00 90.56 117 PHE A C 1
ATOM 971 O O . PHE A 1 117 ? -11.270 3.317 -3.683 1.00 90.56 117 PHE A O 1
ATOM 978 N N . ASP A 1 118 ? -11.326 3.528 -5.920 1.00 93.81 118 ASP A N 1
ATOM 979 C CA . ASP A 1 118 ? -12.768 3.739 -6.025 1.00 93.81 118 ASP A CA 1
ATOM 980 C C . ASP A 1 118 ? -13.559 2.609 -5.348 1.00 93.81 118 ASP A C 1
ATOM 982 O O . ASP A 1 118 ? -14.425 2.852 -4.505 1.00 93.81 118 ASP A O 1
ATOM 986 N N . SER A 1 119 ? -13.177 1.359 -5.628 1.00 92.62 119 SER A N 1
ATOM 987 C CA . SER A 1 119 ? -13.789 0.160 -5.044 1.00 92.62 119 SER A CA 1
ATOM 988 C C . SER A 1 119 ? -13.586 0.060 -3.527 1.00 92.62 119 SER A C 1
ATOM 990 O O . SER A 1 119 ? -14.471 -0.405 -2.805 1.00 92.62 119 SER A O 1
ATOM 992 N N . ILE A 1 120 ? -12.420 0.472 -3.018 1.00 90.94 120 ILE A N 1
ATOM 993 C CA . ILE A 1 120 ? -12.134 0.508 -1.576 1.00 90.94 120 ILE A CA 1
ATOM 994 C C . ILE A 1 120 ? -13.001 1.564 -0.895 1.00 90.94 120 ILE A C 1
ATOM 996 O O . ILE A 1 120 ? -13.686 1.255 0.079 1.00 90.94 120 ILE A O 1
ATOM 1000 N N . PHE A 1 121 ? -13.029 2.782 -1.429 1.00 89.81 121 PHE A N 1
ATOM 1001 C CA . PHE A 1 121 ? -13.790 3.881 -0.843 1.00 89.81 121 PHE A CA 1
ATOM 1002 C C . PHE A 1 121 ? -15.295 3.661 -0.920 1.00 89.81 121 PHE A C 1
ATOM 1004 O O . PHE A 1 121 ? -16.007 3.980 0.029 1.00 89.81 121 PHE A O 1
ATOM 1011 N N . LYS A 1 122 ? -15.783 3.032 -1.992 1.00 92.12 122 LYS A N 1
ATOM 1012 C CA . LYS A 1 122 ? -17.184 2.624 -2.096 1.00 92.12 122 LYS A CA 1
ATOM 1013 C C . LYS A 1 122 ? -17.578 1.648 -0.986 1.00 92.12 122 LYS A C 1
ATOM 1015 O O . LYS A 1 122 ? -18.619 1.829 -0.363 1.00 92.12 122 LYS A O 1
ATOM 1020 N N . ARG A 1 123 ? -16.741 0.641 -0.696 1.00 90.44 123 ARG A N 1
ATOM 1021 C CA . ARG A 1 123 ? -16.968 -0.300 0.423 1.00 90.44 123 ARG A CA 1
ATOM 1022 C C . ARG A 1 123 ? -16.899 0.376 1.792 1.00 90.44 123 ARG A C 1
ATOM 1024 O O . ARG A 1 123 ? -17.536 -0.095 2.725 1.00 90.44 123 ARG A O 1
ATOM 1031 N N . ALA A 1 124 ? -16.149 1.469 1.897 1.00 88.38 124 ALA A N 1
ATOM 1032 C CA . ALA A 1 124 ? -16.077 2.311 3.087 1.00 88.38 124 ALA A CA 1
ATOM 1033 C C . ALA A 1 124 ? -17.191 3.377 3.154 1.00 88.38 124 ALA A C 1
ATOM 1035 O O . ALA A 1 124 ? -17.124 4.266 3.998 1.00 88.38 124 ALA A O 1
ATOM 1036 N N . TYR A 1 125 ? -18.205 3.302 2.282 1.00 90.56 125 TYR A N 1
ATOM 1037 C CA . TYR A 1 125 ? -19.341 4.230 2.227 1.00 90.56 125 TYR A CA 1
ATOM 1038 C C . TYR A 1 125 ? -18.958 5.698 1.976 1.00 90.56 125 TYR A C 1
ATOM 1040 O O . TYR A 1 125 ? -19.680 6.614 2.369 1.00 90.56 125 TYR A O 1
ATOM 1048 N N . VAL A 1 126 ? -17.838 5.943 1.288 1.00 90.12 126 VAL A N 1
ATOM 1049 C CA . VAL A 1 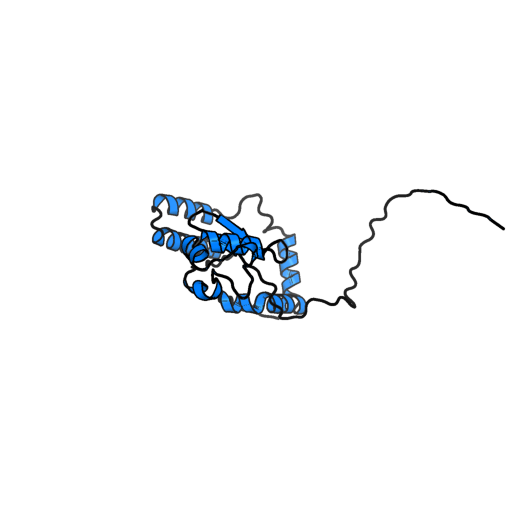126 ? -17.466 7.295 0.853 1.00 90.12 126 VAL A CA 1
ATOM 1050 C C . VAL A 1 126 ? -18.401 7.736 -0.288 1.00 90.12 126 VAL A C 1
ATOM 1052 O O . VAL A 1 126 ? -18.526 7.001 -1.275 1.00 90.12 126 VAL A O 1
ATOM 1055 N N . PRO A 1 127 ? -19.030 8.926 -0.198 1.00 95.69 127 PRO A N 1
ATOM 1056 C CA . PRO A 1 127 ? -19.927 9.444 -1.229 1.00 95.69 127 PRO A CA 1
ATOM 1057 C C . PRO A 1 127 ? -19.294 9.526 -2.621 1.00 95.69 127 PRO A C 1
ATOM 1059 O O . PRO A 1 127 ? -18.132 9.909 -2.763 1.00 95.69 127 PRO A O 1
ATOM 1062 N N . ASP A 1 128 ? -20.091 9.234 -3.649 1.00 96.31 128 ASP A N 1
ATOM 1063 C CA . ASP A 1 128 ? -19.667 9.181 -5.056 1.00 96.31 128 ASP A CA 1
ATOM 1064 C C . ASP A 1 128 ? -18.975 10.470 -5.513 1.00 96.31 128 ASP A C 1
ATOM 1066 O O . ASP A 1 128 ? -17.916 10.407 -6.129 1.00 96.31 128 ASP A O 1
ATOM 1070 N N . THR A 1 129 ? -19.491 11.631 -5.103 1.00 95.81 129 THR A N 1
ATOM 1071 C CA . THR A 1 129 ? -18.926 12.945 -5.448 1.00 95.81 129 THR A CA 1
ATOM 1072 C C . THR A 1 129 ? -17.486 13.125 -4.966 1.00 95.81 129 THR A C 1
ATOM 1074 O O . THR A 1 129 ? -16.668 13.718 -5.663 1.00 95.81 129 THR A O 1
ATOM 1077 N N . LEU A 1 130 ? -17.137 12.592 -3.790 1.00 93.88 130 LEU A N 1
ATOM 1078 C CA . LEU A 1 130 ? -15.768 12.654 -3.270 1.00 93.88 130 LEU A CA 1
ATOM 1079 C C . LEU A 1 130 ? -14.856 11.658 -3.988 1.00 93.88 130 LEU A C 1
ATOM 1081 O O . LEU A 1 130 ? -13.693 11.961 -4.258 1.00 93.88 130 LEU A O 1
ATOM 1085 N N . ARG A 1 131 ? -15.381 10.474 -4.316 1.00 95.12 131 ARG A N 1
ATOM 1086 C CA . ARG A 1 131 ? -14.625 9.441 -5.036 1.00 95.12 131 ARG A CA 1
ATOM 1087 C C . ARG A 1 131 ? -14.301 9.875 -6.467 1.00 95.12 131 ARG A C 1
ATOM 1089 O O . ARG A 1 131 ? -13.181 9.645 -6.917 1.00 95.12 131 ARG A O 1
ATOM 1096 N N . GLU A 1 132 ? -15.222 10.565 -7.140 1.00 95.94 132 GLU A N 1
ATOM 1097 C CA . GLU A 1 132 ? -15.013 11.139 -8.476 1.00 95.94 132 GLU A CA 1
ATOM 1098 C C . GLU A 1 132 ? -13.860 12.144 -8.497 1.00 95.94 132 GLU A C 1
ATOM 1100 O O . GLU A 1 132 ? -12.960 12.016 -9.326 1.00 95.94 132 GLU A O 1
ATOM 1105 N N . VAL A 1 133 ? -13.821 13.070 -7.532 1.00 95.56 133 VAL A N 1
ATOM 1106 C CA . VAL A 1 133 ? -12.715 14.034 -7.405 1.00 95.56 133 VAL A CA 1
ATOM 1107 C C . VAL A 1 133 ? -11.377 13.309 -7.251 1.00 95.56 133 VAL A C 1
ATOM 1109 O O . VAL A 1 133 ? -10.419 13.622 -7.955 1.00 95.56 133 VAL A O 1
ATOM 1112 N N . ILE A 1 134 ? -11.305 12.304 -6.372 1.00 90.88 134 ILE A N 1
ATOM 1113 C CA . ILE A 1 134 ? -10.072 11.532 -6.155 1.00 90.88 134 ILE A CA 1
ATOM 1114 C C . ILE A 1 134 ? -9.650 10.805 -7.434 1.00 90.88 134 ILE A C 1
ATOM 1116 O O . ILE A 1 134 ? -8.472 10.819 -7.794 1.00 90.88 134 ILE A O 1
ATOM 1120 N N . ARG A 1 135 ? -10.597 10.168 -8.128 1.00 92.56 135 ARG A N 1
ATOM 1121 C CA . ARG A 1 135 ? -10.334 9.459 -9.382 1.00 92.56 135 ARG A CA 1
ATOM 1122 C C . ARG A 1 135 ? -9.758 10.407 -10.430 1.00 92.56 135 ARG A C 1
ATOM 1124 O O . ARG A 1 135 ? -8.754 10.075 -11.058 1.00 92.56 135 ARG A O 1
ATOM 1131 N N . ASP A 1 136 ? -10.358 11.578 -10.593 1.00 92.31 136 ASP A N 1
ATOM 1132 C CA . ASP A 1 136 ? -9.932 12.555 -11.588 1.00 92.31 136 ASP A CA 1
ATOM 1133 C C . ASP A 1 136 ? -8.541 13.119 -11.258 1.00 92.31 136 ASP A C 1
ATOM 1135 O O . ASP A 1 136 ? -7.704 13.237 -12.154 1.00 92.31 136 ASP A O 1
ATOM 1139 N N . GLU A 1 137 ? -8.237 13.377 -9.981 1.00 90.44 137 GLU A N 1
ATOM 1140 C CA . GLU A 1 137 ? -6.890 13.770 -9.540 1.00 90.44 137 GLU A CA 1
ATOM 1141 C C . GLU A 1 137 ? -5.845 12.671 -9.779 1.00 90.44 137 GLU A C 1
ATOM 1143 O O . GLU A 1 137 ? -4.756 12.950 -10.284 1.00 90.44 137 GLU A O 1
ATOM 1148 N N . LEU A 1 138 ? -6.169 11.406 -9.496 1.00 87.06 138 LEU A N 1
ATOM 1149 C CA . LEU A 1 138 ? -5.265 10.288 -9.781 1.00 87.06 138 LEU A CA 1
ATOM 1150 C C . LEU A 1 138 ? -4.954 10.193 -11.280 1.00 87.06 138 LEU A C 1
ATOM 1152 O O . LEU A 1 138 ? -3.798 9.993 -11.658 1.00 87.06 138 LEU A O 1
ATOM 1156 N N . LEU A 1 139 ? -5.962 10.374 -12.139 1.00 87.94 139 LEU A N 1
ATOM 1157 C CA . LEU A 1 139 ? -5.818 10.294 -13.595 1.00 87.94 139 LEU A CA 1
ATOM 1158 C C . LEU A 1 139 ? -5.025 11.462 -14.202 1.00 87.94 139 LEU A C 1
ATOM 1160 O O . LEU A 1 139 ? -4.409 11.273 -15.255 1.00 87.94 139 LEU A O 1
ATOM 1164 N N . LYS A 1 140 ? -4.978 12.631 -13.544 1.00 85.62 140 LYS A N 1
ATOM 1165 C CA . LYS A 1 140 ? -4.110 13.756 -13.951 1.00 85.62 140 LYS A CA 1
ATOM 1166 C C . LYS A 1 140 ? -2.621 13.396 -13.884 1.00 85.62 140 LYS A C 1
ATOM 1168 O O . LYS A 1 140 ? -1.832 13.927 -14.664 1.00 85.62 140 LYS A O 1
ATOM 1173 N N . GLY A 1 141 ? -2.245 12.441 -13.034 1.00 68.00 141 GLY A N 1
ATOM 1174 C CA . GLY A 1 141 ? -0.884 11.916 -12.945 1.00 68.00 141 GLY A CA 1
ATOM 1175 C C . GLY A 1 141 ? 0.047 12.744 -12.055 1.00 68.00 141 GLY A C 1
ATOM 1176 O O . GLY A 1 141 ? -0.381 13.520 -11.207 1.00 68.00 141 GLY A O 1
ATOM 1177 N N . SER A 1 142 ? 1.354 12.513 -12.191 1.00 62.62 142 SER A N 1
ATOM 1178 C CA . SER A 1 142 ? 2.380 13.091 -11.316 1.00 62.62 142 SER A CA 1
ATOM 1179 C C . SER A 1 142 ? 2.491 14.612 -11.439 1.00 62.62 142 SER A C 1
ATOM 1181 O O . SER A 1 142 ? 2.409 15.172 -12.530 1.00 62.62 142 SER A O 1
ATOM 1183 N N . THR A 1 143 ? 2.748 15.271 -10.309 1.00 60.69 143 TH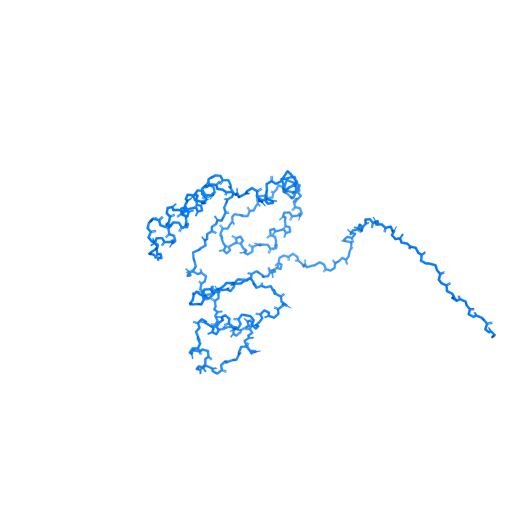R A N 1
ATOM 1184 C CA . THR A 1 143 ? 2.970 16.718 -10.243 1.00 60.69 143 THR A CA 1
ATOM 1185 C C . THR A 1 143 ? 4.304 17.117 -10.877 1.00 60.69 143 THR A C 1
ATOM 1187 O O . THR A 1 143 ? 5.233 16.314 -10.978 1.00 60.69 143 THR A O 1
ATOM 1190 N N . SER A 1 144 ? 4.431 18.395 -11.248 1.00 51.53 144 SER A N 1
ATOM 1191 C CA . SER A 1 144 ? 5.631 18.969 -11.880 1.00 51.53 144 SER A CA 1
ATOM 1192 C C . SER A 1 144 ? 6.941 18.765 -11.096 1.00 51.53 144 SER A C 1
ATOM 1194 O O . SER A 1 144 ? 8.014 18.924 -11.668 1.00 51.53 144 SER A O 1
ATOM 1196 N N . HIS A 1 145 ? 6.877 18.427 -9.804 1.00 56.03 145 HIS A N 1
ATOM 1197 C CA . HIS A 1 145 ? 8.041 18.215 -8.936 1.00 56.03 145 HIS A CA 1
ATOM 1198 C C . HIS A 1 145 ? 8.396 16.734 -8.734 1.00 56.03 145 HIS A C 1
ATOM 1200 O O . HIS A 1 145 ? 9.170 16.400 -7.837 1.00 56.03 145 HIS A O 1
ATOM 1206 N N . SER A 1 146 ? 7.836 15.819 -9.530 1.00 56.69 146 SER A N 1
ATOM 1207 C CA . SER A 1 146 ? 8.156 14.400 -9.394 1.00 56.69 146 SER A CA 1
ATOM 1208 C C . SER A 1 146 ? 9.604 14.111 -9.809 1.00 56.69 146 SER A C 1
ATOM 1210 O O . SER A 1 146 ? 9.976 14.292 -10.964 1.00 56.69 146 SER A O 1
ATOM 1212 N N . THR A 1 147 ? 10.407 13.575 -8.891 1.00 56.53 147 THR A N 1
ATOM 1213 C CA . THR A 1 147 ? 11.823 13.198 -9.099 1.00 56.53 147 THR A CA 1
ATOM 1214 C C . THR A 1 147 ? 12.012 11.885 -9.872 1.00 56.53 147 THR A C 1
ATOM 1216 O O . THR A 1 147 ? 13.115 11.365 -9.985 1.00 56.53 147 THR A O 1
ATOM 1219 N N . HIS A 1 148 ? 10.928 11.315 -10.390 1.00 53.72 148 HIS A N 1
ATOM 1220 C CA . HIS A 1 148 ? 10.835 9.902 -10.754 1.00 53.72 148 HIS A CA 1
ATOM 1221 C C . HIS A 1 148 ? 10.885 9.630 -12.270 1.00 53.72 148 HIS A C 1
ATOM 1223 O O . HIS A 1 148 ? 10.920 8.473 -12.694 1.00 53.72 148 HIS A O 1
ATOM 1229 N N . SER A 1 149 ? 10.882 10.681 -13.092 1.00 57.72 149 SER A N 1
ATOM 1230 C CA . SER A 1 149 ? 10.870 10.605 -14.561 1.00 57.72 149 SER A CA 1
ATOM 1231 C C . SER A 1 149 ? 12.117 11.202 -15.212 1.00 57.72 149 SER A C 1
ATOM 1233 O O . SER A 1 149 ? 12.094 11.493 -16.405 1.00 57.72 149 SER A O 1
ATOM 1235 N N . SER A 1 150 ? 13.180 11.427 -14.439 1.00 67.69 150 SER A N 1
ATOM 1236 C CA . SER A 1 150 ? 14.416 11.985 -14.980 1.00 67.69 150 SER A CA 1
ATOM 1237 C C . SER A 1 150 ? 15.083 10.988 -15.937 1.00 67.69 150 SER A C 1
ATOM 1239 O O . SER A 1 150 ? 14.946 9.766 -15.783 1.00 67.69 150 SER A O 1
ATOM 1241 N N . GLU A 1 151 ? 15.797 11.495 -16.938 1.00 73.56 151 GLU A N 1
ATOM 1242 C CA . GLU A 1 151 ? 16.515 10.658 -17.902 1.00 73.56 151 GLU A CA 1
ATOM 1243 C C . GLU A 1 151 ? 17.581 9.797 -17.203 1.00 73.56 151 GLU A C 1
ATOM 1245 O O . GLU A 1 151 ? 17.770 8.624 -17.527 1.00 73.56 151 GLU A O 1
ATOM 1250 N N . GLU A 1 152 ? 18.176 10.328 -16.138 1.00 73.94 152 GLU A N 1
ATOM 1251 C CA . GLU A 1 152 ? 19.111 9.629 -15.262 1.00 73.94 152 GLU A CA 1
ATOM 1252 C C . GLU A 1 152 ? 18.443 8.439 -14.561 1.00 73.94 152 GLU A C 1
ATOM 1254 O O . GLU A 1 152 ? 19.017 7.353 -14.501 1.00 73.94 152 GLU A O 1
ATOM 1259 N N . SER A 1 153 ? 17.201 8.597 -14.088 1.00 70.44 153 SER A N 1
ATOM 1260 C CA . SER A 1 153 ? 16.434 7.507 -13.468 1.00 70.44 153 SER A CA 1
ATOM 1261 C C . SER A 1 153 ? 16.112 6.391 -14.466 1.00 70.44 153 SER A C 1
ATOM 1263 O O . SER A 1 153 ? 16.062 5.217 -14.086 1.00 70.44 153 SER A O 1
ATOM 1265 N N . ARG A 1 154 ? 15.913 6.732 -15.749 1.00 78.88 154 ARG A N 1
ATOM 1266 C CA . ARG A 1 154 ? 15.735 5.751 -16.830 1.00 78.88 154 ARG A CA 1
ATOM 1267 C C . ARG A 1 154 ? 17.034 4.992 -17.096 1.00 78.88 154 ARG A C 1
ATOM 1269 O O . ARG A 1 154 ? 17.015 3.764 -17.061 1.00 78.88 154 ARG A O 1
ATOM 1276 N N . HIS A 1 155 ? 18.148 5.701 -17.279 1.00 83.06 155 HIS A N 1
ATOM 1277 C CA . HIS A 1 155 ? 19.456 5.084 -17.519 1.00 83.06 155 HIS A CA 1
ATOM 1278 C C . HIS A 1 155 ? 19.894 4.175 -16.370 1.00 83.06 155 HIS A C 1
ATOM 1280 O O . HIS A 1 155 ? 20.353 3.061 -16.608 1.00 83.06 155 HIS A O 1
ATOM 1286 N N . LEU A 1 156 ? 19.691 4.597 -15.119 1.00 82.12 156 LEU A N 1
ATOM 1287 C CA . LEU A 1 156 ? 19.984 3.765 -13.951 1.00 82.12 156 LEU A CA 1
ATOM 1288 C C . LEU A 1 156 ? 19.135 2.493 -13.928 1.00 82.12 156 LEU A C 1
ATOM 1290 O O . LEU A 1 156 ? 19.637 1.425 -13.588 1.00 82.12 156 LEU A O 1
ATOM 1294 N N . ARG A 1 157 ? 17.857 2.588 -14.307 1.00 81.94 157 ARG A N 1
ATOM 1295 C CA . ARG A 1 157 ? 16.961 1.431 -14.368 1.00 81.94 157 ARG A CA 1
ATOM 1296 C C . ARG A 1 157 ? 17.388 0.452 -15.461 1.00 81.94 157 ARG A C 1
ATOM 1298 O O . ARG A 1 157 ? 17.420 -0.746 -15.205 1.00 81.94 157 ARG A O 1
ATOM 1305 N N . GLU A 1 158 ? 17.727 0.948 -16.646 1.00 85.38 158 GLU A N 1
ATOM 1306 C CA . GLU A 1 158 ? 18.223 0.126 -17.758 1.00 85.38 158 GLU A CA 1
ATOM 1307 C C . GLU A 1 158 ? 19.541 -0.564 -17.395 1.00 85.38 158 GLU A C 1
ATOM 1309 O O . GLU A 1 158 ? 19.646 -1.781 -17.530 1.00 85.38 158 GLU A O 1
ATOM 1314 N N . ALA A 1 159 ? 20.501 0.181 -16.840 1.00 86.25 159 ALA A N 1
ATOM 1315 C CA . ALA A 1 159 ? 21.772 -0.370 -16.377 1.00 86.25 159 ALA A CA 1
ATOM 1316 C C . ALA A 1 159 ? 21.581 -1.418 -15.270 1.00 86.25 159 ALA A C 1
ATOM 1318 O O . ALA A 1 159 ? 22.244 -2.451 -15.279 1.00 86.25 159 ALA A O 1
ATOM 1319 N N . PHE A 1 160 ? 20.646 -1.186 -14.345 1.00 85.50 160 PHE A N 1
ATOM 1320 C CA . PHE A 1 160 ? 20.313 -2.143 -13.293 1.00 85.50 160 PHE A CA 1
ATOM 1321 C C . PHE A 1 160 ? 19.772 -3.462 -13.861 1.00 85.50 160 PHE A C 1
ATOM 1323 O O . PHE A 1 160 ? 20.229 -4.528 -13.456 1.00 85.50 160 PHE A O 1
ATOM 1330 N N . PHE A 1 161 ? 18.820 -3.410 -14.800 1.00 84.81 161 PHE A N 1
ATOM 1331 C CA . PHE A 1 161 ? 18.244 -4.624 -15.394 1.00 84.81 161 PHE A CA 1
ATOM 1332 C C . PHE A 1 161 ? 19.194 -5.342 -16.361 1.00 84.81 161 PHE A C 1
ATOM 1334 O O . PHE A 1 161 ? 19.003 -6.529 -16.615 1.00 84.81 161 PHE A O 1
ATOM 1341 N N . ALA A 1 162 ? 20.221 -4.655 -16.865 1.00 87.56 162 ALA A N 1
ATOM 1342 C CA . ALA A 1 162 ? 21.265 -5.247 -17.694 1.00 87.56 162 ALA A CA 1
ATOM 1343 C C . ALA A 1 162 ? 22.308 -6.056 -16.899 1.00 87.56 162 ALA A C 1
ATOM 1345 O O . ALA A 1 162 ? 23.081 -6.788 -17.511 1.00 87.56 162 ALA A O 1
ATOM 1346 N N . ASP A 1 163 ? 22.343 -5.948 -15.563 1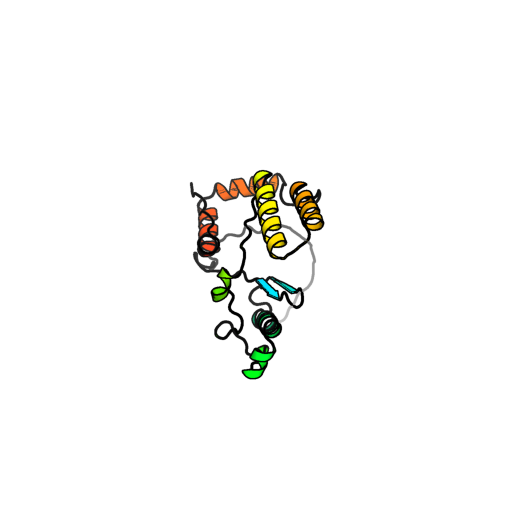.00 88.44 163 ASP A N 1
ATOM 1347 C CA . ASP A 1 163 ? 23.257 -6.705 -14.700 1.00 88.44 163 ASP A CA 1
ATOM 1348 C C . ASP A 1 163 ? 22.508 -7.830 -13.950 1.00 88.44 163 ASP A C 1
ATOM 1350 O O . ASP A 1 163 ? 21.873 -7.583 -12.915 1.00 88.44 163 ASP A O 1
ATOM 1354 N N . PRO A 1 164 ? 22.615 -9.099 -14.400 1.00 87.19 164 PRO A N 1
ATOM 1355 C CA . PRO A 1 164 ? 21.937 -10.226 -13.761 1.00 87.19 164 PRO A CA 1
ATOM 1356 C C . PRO A 1 164 ? 22.327 -10.420 -12.293 1.00 87.19 164 PRO A C 1
ATOM 1358 O O . PRO A 1 164 ? 21.540 -10.959 -11.512 1.00 87.19 164 PRO A O 1
ATOM 1361 N N . SER A 1 165 ? 23.530 -9.998 -11.889 1.00 87.00 165 SER A N 1
ATOM 1362 C CA . SER A 1 165 ? 23.998 -10.131 -10.509 1.00 87.00 165 SER A CA 1
ATOM 1363 C C . SER A 1 165 ? 23.275 -9.160 -9.573 1.00 87.00 165 SER A C 1
ATOM 1365 O O . SER A 1 165 ? 22.931 -9.535 -8.447 1.00 87.00 165 SER A O 1
ATOM 1367 N N . LEU A 1 166 ? 22.980 -7.944 -10.044 1.00 86.38 166 LEU A N 1
ATOM 1368 C CA . LEU A 1 166 ? 22.210 -6.945 -9.304 1.00 86.38 166 LEU A CA 1
ATOM 1369 C C . LEU A 1 166 ? 20.732 -7.320 -9.242 1.00 86.38 166 LEU A C 1
ATOM 1371 O O . LEU A 1 166 ? 20.151 -7.304 -8.154 1.00 86.38 166 LEU A O 1
ATOM 1375 N N . VAL A 1 167 ? 20.144 -7.739 -10.367 1.00 85.81 167 VAL A N 1
ATOM 1376 C CA . VAL A 1 167 ? 18.747 -8.200 -10.384 1.00 85.81 167 VAL A CA 1
ATOM 1377 C C . VAL A 1 167 ? 18.579 -9.417 -9.476 1.00 85.81 167 VAL A C 1
ATOM 1379 O O . VAL A 1 167 ? 17.659 -9.442 -8.660 1.00 85.81 167 VAL A O 1
ATOM 1382 N N . ARG A 1 168 ? 19.508 -10.384 -9.520 1.00 85.50 168 ARG A N 1
ATOM 1383 C CA . ARG A 1 168 ? 19.499 -11.546 -8.619 1.00 85.50 168 ARG A CA 1
ATOM 1384 C C . ARG A 1 168 ? 19.546 -11.125 -7.154 1.00 85.50 168 ARG A C 1
ATOM 1386 O O . ARG A 1 168 ? 18.748 -11.631 -6.376 1.00 85.50 168 ARG A O 1
ATOM 1393 N N . LYS A 1 169 ? 20.420 -10.191 -6.769 1.00 84.31 169 LYS A N 1
ATOM 1394 C CA . LYS A 1 169 ? 20.481 -9.694 -5.383 1.00 84.31 169 LYS A CA 1
ATOM 1395 C C . LYS A 1 169 ? 19.163 -9.060 -4.944 1.00 84.31 169 LYS A C 1
ATOM 1397 O O . LYS A 1 169 ? 18.701 -9.347 -3.848 1.00 84.31 169 LYS A O 1
ATOM 1402 N N . VAL A 1 170 ? 18.527 -8.254 -5.793 1.00 83.06 170 VAL A N 1
ATOM 1403 C CA . VAL A 1 170 ? 17.224 -7.647 -5.473 1.00 83.06 170 VAL A CA 1
ATOM 1404 C C . VAL A 1 170 ? 16.135 -8.709 -5.343 1.00 83.06 170 VAL A C 1
ATOM 1406 O O . VAL A 1 170 ? 15.397 -8.689 -4.365 1.00 83.06 170 VAL A O 1
ATOM 1409 N N . VAL A 1 171 ? 16.077 -9.691 -6.247 1.00 84.31 171 VAL A N 1
ATOM 1410 C CA . VAL A 1 171 ? 15.145 -10.824 -6.112 1.00 84.31 171 VAL A CA 1
ATOM 1411 C C . VAL A 1 171 ? 15.383 -11.588 -4.811 1.00 84.31 171 VAL A C 1
ATOM 1413 O O . VAL A 1 171 ? 14.427 -11.984 -4.160 1.00 84.31 171 VAL A O 1
ATOM 1416 N N . GLN A 1 172 ? 16.639 -11.773 -4.403 1.00 79.88 172 GLN A N 1
ATOM 1417 C CA . GLN A 1 172 ? 16.983 -12.447 -3.150 1.00 79.88 172 GLN A CA 1
ATOM 1418 C C . GLN A 1 172 ? 16.582 -11.640 -1.910 1.00 79.88 172 GLN A C 1
ATOM 1420 O O . GLN A 1 172 ? 16.150 -12.237 -0.928 1.00 79.88 172 GLN A O 1
ATOM 1425 N N . ILE A 1 173 ? 16.726 -10.313 -1.947 1.00 79.56 173 ILE A N 1
ATOM 1426 C CA . ILE A 1 173 ? 16.328 -9.413 -0.853 1.00 79.56 173 ILE A CA 1
ATOM 1427 C C . ILE A 1 173 ? 14.799 -9.404 -0.698 1.00 79.56 173 ILE A C 1
ATOM 1429 O O . ILE A 1 173 ? 14.304 -9.561 0.414 1.00 79.56 173 ILE A O 1
ATOM 1433 N N . TYR A 1 174 ? 14.066 -9.302 -1.813 1.00 75.12 174 TYR A N 1
ATOM 1434 C CA . TYR A 1 174 ? 12.605 -9.127 -1.852 1.00 75.12 174 TYR A CA 1
ATOM 1435 C C . TYR A 1 174 ? 11.824 -10.421 -2.140 1.00 75.12 174 TYR A C 1
ATOM 1437 O O . TYR A 1 174 ? 10.642 -10.381 -2.478 1.00 75.12 174 TYR A O 1
ATOM 1445 N N . PHE A 1 175 ? 12.463 -11.592 -2.038 1.00 80.06 175 PHE A N 1
ATOM 1446 C CA . PHE A 1 175 ? 11.888 -12.879 -2.459 1.00 80.06 175 PHE A CA 1
ATOM 1447 C C . PHE A 1 175 ? 10.503 -13.144 -1.854 1.00 80.06 175 PHE A C 1
ATOM 1449 O O . PHE A 1 175 ? 9.568 -13.513 -2.563 1.00 80.06 175 PHE A O 1
ATOM 1456 N N . TYR A 1 176 ? 10.368 -12.933 -0.544 1.00 69.50 176 TYR A N 1
ATOM 1457 C CA . TYR A 1 176 ? 9.105 -13.160 0.151 1.00 69.50 176 TYR A CA 1
ATOM 1458 C C . TYR A 1 176 ? 8.036 -12.137 -0.223 1.00 69.50 176 TYR A C 1
ATOM 1460 O O . TYR A 1 176 ? 6.867 -12.495 -0.210 1.00 69.50 176 TYR A O 1
ATOM 1468 N N . ASP A 1 177 ? 8.402 -10.920 -0.616 1.00 71.56 177 ASP A N 1
ATOM 1469 C CA . ASP A 1 177 ? 7.436 -9.898 -1.025 1.00 71.56 177 ASP A CA 1
ATOM 1470 C C . ASP A 1 177 ? 6.807 -10.249 -2.375 1.00 71.56 177 ASP A C 1
ATOM 1472 O O . ASP A 1 177 ? 5.603 -10.073 -2.559 1.00 71.56 177 ASP A O 1
ATOM 1476 N N . PHE A 1 178 ? 7.578 -10.850 -3.291 1.00 80.62 178 PHE A N 1
ATOM 1477 C CA . PHE A 1 178 ? 7.020 -11.417 -4.522 1.00 80.62 178 PHE A CA 1
ATOM 1478 C C . PHE A 1 178 ? 5.965 -12.490 -4.230 1.00 80.62 178 PHE A C 1
ATOM 1480 O O . PHE A 1 178 ? 4.920 -12.505 -4.872 1.00 80.62 178 PHE A O 1
ATOM 1487 N N . ILE A 1 179 ? 6.204 -13.344 -3.231 1.00 80.06 179 ILE A N 1
ATOM 1488 C CA . ILE A 1 179 ? 5.268 -14.409 -2.847 1.00 80.06 179 ILE A CA 1
ATOM 1489 C C . ILE A 1 179 ? 4.053 -13.842 -2.105 1.00 80.06 179 ILE A C 1
ATOM 1491 O O . ILE A 1 179 ? 2.919 -14.105 -2.491 1.00 80.06 179 ILE A O 1
ATOM 1495 N N . ILE A 1 180 ? 4.279 -13.065 -1.043 1.00 73.69 180 ILE A N 1
ATOM 1496 C CA . ILE A 1 180 ? 3.237 -12.558 -0.140 1.00 73.69 180 ILE A CA 1
ATOM 1497 C C . ILE A 1 180 ? 2.287 -11.612 -0.875 1.00 73.69 180 ILE A C 1
ATOM 1499 O O . ILE A 1 180 ? 1.076 -11.684 -0.679 1.00 73.69 180 ILE A O 1
ATOM 1503 N N . PHE A 1 181 ? 2.819 -10.734 -1.727 1.00 79.25 181 PHE A N 1
ATOM 1504 C CA . PHE A 1 181 ? 2.015 -9.762 -2.465 1.00 79.25 181 PHE A CA 1
ATOM 1505 C C . PHE A 1 181 ? 1.669 -10.223 -3.882 1.00 79.25 181 PHE A C 1
ATOM 1507 O O . PHE A 1 181 ? 1.072 -9.450 -4.636 1.00 79.25 181 PHE A O 1
ATOM 1514 N N . ASP A 1 182 ? 2.003 -11.463 -4.250 1.00 85.19 182 ASP A N 1
ATOM 1515 C CA . ASP A 1 182 ? 1.691 -12.046 -5.557 1.00 85.19 182 ASP A CA 1
ATOM 1516 C C . ASP A 1 182 ? 2.212 -11.164 -6.717 1.00 85.19 182 ASP A C 1
ATOM 1518 O O . ASP A 1 182 ? 1.485 -10.754 -7.628 1.00 85.19 182 ASP A O 1
ATOM 1522 N N . PHE A 1 183 ? 3.480 -10.756 -6.638 1.00 85.62 183 PHE A N 1
ATOM 1523 C CA . PHE A 1 183 ? 4.162 -10.098 -7.751 1.00 85.62 183 PHE A CA 1
ATOM 1524 C C . PHE A 1 183 ? 4.909 -11.135 -8.593 1.00 85.62 183 PHE A C 1
ATOM 1526 O O . PHE A 1 183 ? 5.539 -12.040 -8.044 1.00 85.62 183 PHE A O 1
ATOM 1533 N N . PRO A 1 184 ? 4.915 -10.990 -9.929 1.00 88.00 184 PRO A N 1
ATOM 1534 C CA . PRO A 1 184 ? 5.724 -11.855 -10.770 1.00 88.00 184 PRO A CA 1
ATOM 1535 C C . PRO A 1 184 ? 7.206 -11.610 -10.487 1.00 88.00 184 PRO A C 1
ATOM 1537 O O . PRO A 1 184 ? 7.652 -10.461 -10.404 1.00 88.00 184 PRO A O 1
ATOM 1540 N N . PHE A 1 185 ? 7.980 -12.688 -10.396 1.00 84.12 185 PHE A N 1
ATOM 1541 C CA . PHE A 1 185 ? 9.432 -12.574 -10.364 1.00 84.12 185 PHE A CA 1
ATOM 1542 C C . PHE A 1 185 ? 9.930 -11.932 -11.670 1.00 84.12 185 PHE A C 1
ATOM 1544 O O . PHE A 1 185 ? 9.426 -12.262 -12.750 1.00 84.12 185 PHE A O 1
ATOM 1551 N N . PRO A 1 186 ? 10.906 -11.010 -11.607 1.00 81.12 186 PRO A N 1
ATOM 1552 C CA . PRO A 1 186 ? 11.487 -10.429 -12.806 1.00 81.12 186 PRO A CA 1
ATOM 1553 C C . PRO A 1 186 ? 12.197 -11.521 -13.610 1.00 81.12 186 PRO A C 1
ATOM 1555 O O . PRO A 1 186 ? 12.896 -12.366 -13.048 1.00 81.12 186 PRO A O 1
ATOM 1558 N N . GLN A 1 187 ? 12.019 -11.500 -14.931 1.00 69.25 187 GLN A N 1
ATOM 1559 C CA . GLN A 1 187 ? 12.743 -12.406 -15.815 1.00 69.25 187 GLN A CA 1
ATOM 1560 C C . GLN A 1 187 ? 14.211 -11.985 -15.830 1.00 69.25 187 GLN A C 1
ATOM 1562 O O . GLN A 1 187 ? 14.537 -10.858 -16.206 1.00 69.25 187 GLN A O 1
ATOM 1567 N N . LEU A 1 188 ? 15.075 -12.874 -15.348 1.00 60.88 188 LEU A N 1
ATOM 1568 C CA . LEU A 1 188 ? 16.514 -12.699 -15.450 1.00 60.88 188 LEU A CA 1
ATOM 1569 C C . LEU A 1 188 ? 16.917 -13.010 -16.900 1.00 60.88 188 LEU A C 1
ATOM 1571 O O . LEU A 1 188 ? 16.494 -14.057 -17.398 1.00 60.88 188 LEU A O 1
ATOM 1575 N N . PRO A 1 189 ? 17.666 -12.122 -17.573 1.00 55.59 189 PRO A N 1
ATOM 1576 C CA . PRO A 1 189 ? 18.289 -12.459 -18.845 1.00 55.59 189 PRO A CA 1
ATOM 1577 C C . PRO A 1 189 ? 19.341 -13.565 -18.686 1.00 55.59 189 PRO A C 1
ATOM 1579 O O . PRO A 1 189 ? 19.901 -13.717 -17.570 1.00 55.59 189 PRO A O 1
#

InterPro domains:
  IPR005331 Sulfotransferase [PF03567] (37-81)
  IPR005331 Sulfotransferase [PF03567] (87-184)
  IPR007669 Carbohydrate sulfotransferase Chst-1-like [PTHR22900] (86-188)

Sequence (189 aa):
MLTLSNPSAKNRTDRSHVRFSLSNSTLLPPFIRFREEFLVNPDYHLATCQIEKVMTTVREGIFCYLTDPRNFSIHNRTISKEHWKNRYCDFQNYLNNYTIVKYAKGKKGIARLAEQFDSIFKRAYVPDTLREVIRDELLKGSTSHSTHSSEESRHLREAFFADPSLVRKVVQIYFYDFIIFDFPFPQLP

Secondary structure (DSSP, 8-state):
----------------------SS-----TT-----EEEEETTTTEEEEE-TTSSHHHHHHHHHHHH-HHHHHHTT--GGG--TTS-SS-TTTTGGGS-------HHHHHHHHHHHHHHHHHHTT--HHHHHHHHHHHHH-S-TT-TTS-HHHHHHHHHHHT-HHHHHHHHHHSHHHHHHTTPPPPPP-